Protein AF-A0A0E4HG31-F1 (afdb_monomer)

Secondary structure (DSSP, 8-state):
--S-EE---SS---EE---S-EEB--S-B--EE-B-S--EEE-S-B--B--EEEEEEEEES----B--EEEEEEEEES----B--EEEEEEEEESS---B--EEEEEEEEESS---B--EEEEEEEEESS---B--EEEEEEEEESS---B--EEEEEEEE-SS---B--EEEEEEEE-SS---B--EEEEEEEEESS---B--EEEEEEEEESS---B--EEEEEEEE----

Structure (mmCIF, N/CA/C/O backbone):
data_AF-A0A0E4HG31-F1
#
_entry.id   AF-A0A0E4HG31-F1
#
loop_
_atom_site.group_PDB
_atom_site.id
_atom_site.type_symbol
_atom_site.label_atom_id
_atom_site.label_alt_id
_atom_site.label_comp_id
_atom_site.label_asym_id
_atom_site.label_entity_id
_atom_site.label_seq_id
_atom_site.pdbx_PDB_ins_code
_atom_site.Cartn_x
_atom_site.Cartn_y
_atom_site.Cartn_z
_atom_site.occupancy
_atom_site.B_iso_or_equiv
_atom_site.auth_seq_id
_atom_site.auth_comp_id
_atom_site.auth_asym_id
_atom_site.auth_atom_id
_atom_site.pdbx_PDB_model_num
ATOM 1 N N . MET A 1 1 ? 22.665 8.764 -18.165 1.00 44.75 1 MET A N 1
ATOM 2 C CA . MET A 1 1 ? 22.798 10.252 -18.230 1.00 44.75 1 MET A CA 1
ATOM 3 C C . MET A 1 1 ? 21.498 10.917 -18.706 1.00 44.75 1 MET A C 1
ATOM 5 O O . MET A 1 1 ? 20.519 10.217 -18.929 1.00 44.75 1 MET A O 1
ATOM 9 N N . ARG A 1 2 ? 21.436 12.255 -18.806 1.00 48.41 2 ARG A N 1
ATOM 10 C CA . ARG A 1 2 ? 20.273 12.961 -19.392 1.00 48.41 2 ARG A CA 1
ATOM 11 C C . ARG A 1 2 ? 20.105 12.541 -20.871 1.00 48.41 2 ARG A C 1
ATOM 13 O O . ARG A 1 2 ? 21.116 12.359 -21.532 1.00 48.41 2 ARG A O 1
ATOM 20 N N . GLY A 1 3 ? 18.904 12.411 -21.434 1.00 52.62 3 GLY A N 1
ATOM 21 C CA . GLY A 1 3 ? 17.587 12.527 -20.794 1.00 52.62 3 GLY A CA 1
ATOM 22 C C . GLY A 1 3 ? 16.433 12.617 -21.802 1.00 52.62 3 GLY A C 1
ATOM 23 O O . GLY A 1 3 ? 15.899 13.711 -21.988 1.00 52.62 3 GLY A O 1
ATOM 24 N N . LYS A 1 4 ? 16.112 11.483 -22.449 1.00 50.66 4 LYS A N 1
ATOM 25 C CA . LYS A 1 4 ? 14.902 11.146 -23.238 1.00 50.66 4 LYS A CA 1
ATOM 26 C C . LYS A 1 4 ? 15.174 9.803 -23.958 1.00 50.66 4 LYS A C 1
ATOM 28 O O . LYS A 1 4 ? 15.890 9.850 -24.954 1.00 50.66 4 LYS A O 1
ATOM 33 N N . SER A 1 5 ? 14.670 8.640 -23.522 1.00 50.66 5 SER A N 1
ATOM 34 C CA . SER A 1 5 ? 14.834 7.387 -24.315 1.00 50.66 5 SER A CA 1
ATOM 35 C C . SER A 1 5 ? 13.995 6.172 -23.887 1.00 50.66 5 SER A C 1
ATOM 37 O O . SER A 1 5 ? 13.624 6.035 -22.722 1.00 50.66 5 SER A O 1
ATOM 39 N N . THR A 1 6 ? 13.700 5.307 -24.866 1.00 50.06 6 THR A N 1
ATOM 40 C CA . THR A 1 6 ? 12.511 4.439 -24.953 1.00 50.06 6 THR A CA 1
ATOM 41 C C . THR A 1 6 ? 12.762 3.096 -25.681 1.00 50.06 6 THR A C 1
ATOM 43 O O . THR A 1 6 ? 13.659 3.057 -26.517 1.00 50.06 6 THR A O 1
ATOM 46 N N . SER A 1 7 ? 11.883 2.097 -25.472 1.00 51.16 7 SER A N 1
ATOM 47 C CA . SER A 1 7 ? 11.645 0.852 -26.260 1.00 51.16 7 SER A CA 1
ATOM 48 C C . SER A 1 7 ? 12.750 -0.221 -26.353 1.00 51.16 7 SER A C 1
ATOM 50 O O . SER A 1 7 ? 13.928 0.082 -26.212 1.00 51.16 7 SER A O 1
ATOM 52 N N . ASP A 1 8 ? 12.483 -1.505 -26.628 1.00 50.88 8 ASP A N 1
ATOM 53 C CA . ASP A 1 8 ? 11.299 -2.408 -26.583 1.00 50.88 8 ASP A CA 1
ATOM 54 C C . ASP A 1 8 ? 11.885 -3.847 -26.728 1.00 50.88 8 ASP A C 1
ATOM 56 O O . ASP A 1 8 ? 12.976 -3.993 -27.285 1.00 50.88 8 ASP A O 1
ATOM 60 N N . SER A 1 9 ? 11.324 -4.885 -26.099 1.00 52.69 9 SER A N 1
ATOM 61 C CA . SER A 1 9 ? 12.154 -5.897 -25.409 1.00 52.69 9 SER A CA 1
ATOM 62 C C . SER A 1 9 ? 11.997 -7.370 -25.848 1.00 52.69 9 SER A C 1
ATOM 64 O O . SER A 1 9 ? 10.984 -7.793 -26.381 1.00 52.69 9 SER A O 1
ATOM 66 N N . ALA A 1 10 ? 13.014 -8.200 -25.562 1.00 44.34 10 ALA A N 1
ATOM 67 C CA . ALA A 1 10 ? 12.932 -9.668 -25.653 1.00 44.34 10 ALA A CA 1
ATOM 68 C C . ALA A 1 10 ? 13.776 -10.411 -24.590 1.00 44.34 10 ALA A C 1
ATOM 70 O O . ALA A 1 10 ? 13.364 -11.472 -24.110 1.00 44.34 10 ALA A O 1
ATOM 71 N N . ARG A 1 11 ? 14.933 -9.849 -24.201 1.00 47.56 11 ARG A N 1
ATOM 72 C CA . ARG A 1 11 ? 15.754 -10.128 -22.998 1.00 47.56 11 ARG A CA 1
ATOM 73 C C . ARG A 1 11 ? 16.765 -8.982 -22.819 1.00 47.56 11 ARG A C 1
ATOM 75 O O . ARG A 1 11 ? 17.339 -8.598 -23.825 1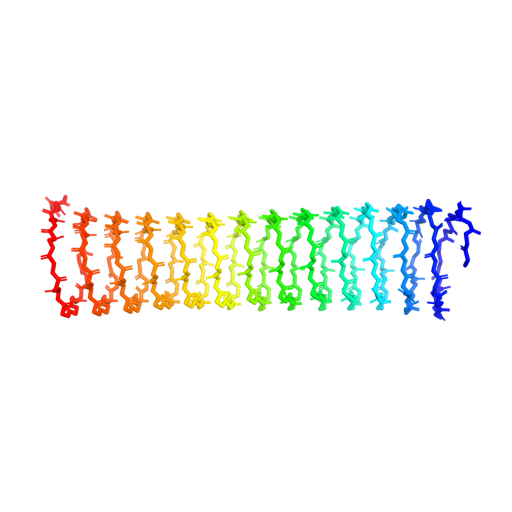.00 47.56 11 ARG A O 1
ATOM 82 N N . ASP A 1 12 ? 16.937 -8.435 -21.601 1.00 49.56 12 ASP A N 1
ATOM 83 C CA . ASP A 1 12 ? 18.254 -8.170 -20.949 1.00 49.56 12 ASP A CA 1
ATOM 84 C C . ASP A 1 12 ? 18.267 -7.218 -19.728 1.00 49.56 12 ASP A C 1
ATOM 86 O O . ASP A 1 12 ? 17.339 -6.455 -19.463 1.00 49.56 12 ASP A O 1
ATOM 90 N N . GLY A 1 13 ? 19.363 -7.288 -18.964 1.00 53.59 13 GLY A N 1
ATOM 91 C CA . GLY A 1 13 ? 19.818 -6.342 -17.932 1.00 53.59 13 GLY A CA 1
ATOM 92 C C . GLY A 1 13 ? 21.354 -6.381 -17.828 1.00 53.59 13 GLY A C 1
ATOM 93 O O . GLY A 1 13 ? 21.916 -7.334 -18.371 1.00 53.59 13 GLY A O 1
ATOM 94 N N . PRO A 1 14 ? 22.066 -5.464 -17.128 1.00 53.75 14 PRO A N 1
ATOM 95 C CA . PRO A 1 14 ? 21.617 -4.386 -16.226 1.00 53.75 14 PRO A CA 1
ATOM 96 C C . PRO A 1 14 ? 21.966 -2.946 -16.708 1.00 53.75 14 PRO A C 1
ATOM 98 O O . PRO A 1 14 ? 22.763 -2.805 -17.627 1.00 53.75 14 PRO A O 1
ATOM 101 N N . LEU A 1 15 ? 21.495 -1.860 -16.055 1.00 53.53 15 LEU A N 1
ATOM 102 C CA . LEU A 1 15 ? 22.055 -0.479 -16.214 1.00 53.53 15 LEU A CA 1
ATOM 103 C C . LEU A 1 15 ? 21.982 0.413 -14.950 1.00 53.53 15 LEU A C 1
ATOM 105 O O . LEU A 1 15 ? 21.098 0.273 -14.100 1.00 53.53 15 LEU A O 1
ATOM 109 N N . GLY A 1 16 ? 22.882 1.407 -14.895 1.00 59.78 16 GLY A N 1
ATOM 110 C CA . GLY A 1 16 ? 22.987 2.440 -13.853 1.00 59.78 16 GLY A CA 1
ATOM 111 C C . GLY A 1 16 ? 22.648 3.883 -14.299 1.00 59.78 16 GLY A C 1
ATOM 112 O O . GLY A 1 16 ? 22.735 4.203 -15.479 1.00 59.78 16 GLY A O 1
ATOM 113 N N . GLU A 1 17 ? 22.290 4.743 -13.331 1.00 55.34 17 GLU A N 1
ATOM 114 C CA . GLU A 1 17 ? 22.061 6.218 -13.378 1.00 55.34 17 GLU A CA 1
ATOM 115 C C . GLU A 1 17 ? 21.393 6.892 -14.616 1.00 55.34 17 GLU A C 1
ATOM 117 O O . GLU A 1 17 ? 21.961 7.071 -15.705 1.00 55.34 17 GLU A O 1
ATOM 122 N N . MET A 1 18 ? 20.213 7.491 -14.391 1.00 55.69 18 MET A N 1
ATOM 123 C CA . MET A 1 18 ? 19.377 8.110 -15.432 1.00 55.69 18 MET A CA 1
ATOM 124 C C . MET A 1 18 ? 18.757 9.451 -14.996 1.00 55.69 18 MET A C 1
ATOM 126 O O . MET A 1 18 ? 18.530 9.693 -13.812 1.00 55.69 18 MET A O 1
ATOM 130 N N . ARG A 1 19 ? 18.439 10.340 -15.958 1.00 54.31 19 ARG A N 1
ATOM 131 C CA . ARG A 1 19 ? 17.728 11.617 -15.704 1.00 54.31 19 ARG A CA 1
ATOM 132 C C . ARG A 1 19 ? 16.870 12.138 -16.884 1.00 54.31 19 ARG A C 1
ATOM 134 O O . ARG A 1 19 ? 17.183 13.189 -17.440 1.00 54.31 19 ARG A O 1
ATOM 141 N N . GLY A 1 20 ? 15.748 11.487 -17.182 1.00 58.06 20 GLY A N 1
ATOM 142 C CA . GLY A 1 20 ? 14.505 12.186 -17.552 1.00 58.06 20 GLY A CA 1
ATOM 143 C C . GLY A 1 20 ? 13.871 11.768 -18.876 1.00 58.06 20 GLY A C 1
ATOM 144 O O . GLY A 1 20 ? 14.543 11.814 -19.892 1.00 58.06 20 GLY A O 1
ATOM 145 N N . LYS A 1 21 ? 12.566 11.471 -18.856 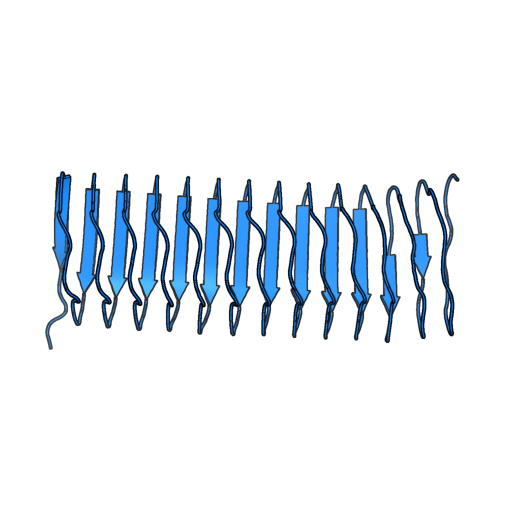1.00 60.00 21 LYS A N 1
ATOM 146 C CA . LYS A 1 21 ? 11.726 10.925 -19.947 1.00 60.00 21 LYS A CA 1
ATOM 147 C C . LYS A 1 21 ? 12.174 9.554 -20.489 1.00 60.00 21 LYS A C 1
ATOM 149 O O . LYS A 1 21 ? 13.160 9.462 -21.207 1.00 60.00 21 LYS A O 1
ATOM 154 N N . SER A 1 22 ? 11.385 8.507 -20.227 1.00 61.31 22 SER A N 1
ATOM 155 C CA . SER A 1 22 ? 11.601 7.137 -20.720 1.00 61.31 22 SER A CA 1
ATOM 156 C C . SER A 1 22 ? 10.301 6.326 -20.814 1.00 61.31 22 SER A C 1
ATOM 158 O O . SER A 1 22 ? 9.415 6.551 -19.995 1.00 61.31 22 SER A O 1
ATOM 160 N N . THR A 1 23 ? 10.202 5.400 -21.782 1.00 55.41 23 THR A N 1
ATOM 161 C CA . THR A 1 23 ? 8.999 4.602 -22.148 1.00 55.41 23 THR A CA 1
ATOM 162 C C . THR A 1 23 ? 9.411 3.306 -22.864 1.00 55.41 23 THR A C 1
ATOM 164 O O . THR A 1 23 ? 9.963 3.436 -23.942 1.00 55.41 23 THR A O 1
ATOM 167 N N . PHE A 1 24 ? 9.203 2.085 -22.357 1.00 63.47 24 PHE A N 1
ATOM 168 C CA . PHE A 1 24 ? 9.570 0.846 -23.094 1.00 63.47 24 PHE A CA 1
ATOM 169 C C . PHE A 1 24 ? 8.504 -0.254 -22.963 1.00 63.47 24 PHE A C 1
ATOM 171 O O . PHE A 1 24 ? 7.784 -0.260 -21.974 1.00 63.47 24 PHE A O 1
ATOM 178 N N . ASP A 1 25 ? 8.468 -1.198 -23.905 1.00 54.75 25 ASP A N 1
ATOM 179 C CA . ASP A 1 25 ? 7.584 -2.380 -23.925 1.00 54.75 25 ASP A CA 1
ATOM 180 C C . ASP A 1 25 ? 8.427 -3.705 -23.923 1.00 54.75 25 ASP A C 1
ATOM 182 O O . ASP A 1 25 ? 9.606 -3.664 -23.534 1.00 54.75 25 ASP A O 1
ATOM 186 N N . SER A 1 26 ? 7.867 -4.889 -24.224 1.00 49.81 26 SER A N 1
ATOM 187 C CA . SER A 1 26 ? 8.219 -6.164 -23.560 1.00 49.81 26 SER A CA 1
ATOM 188 C C . SER A 1 26 ? 8.759 -7.372 -24.343 1.00 49.81 26 SER A C 1
ATOM 190 O O . SER A 1 26 ? 8.203 -7.766 -25.358 1.00 49.81 26 SER A O 1
ATOM 192 N N . ALA A 1 27 ? 9.618 -8.154 -23.652 1.00 48.47 27 ALA A N 1
ATOM 193 C CA . ALA A 1 27 ? 9.295 -9.564 -23.321 1.00 48.47 27 ALA A CA 1
ATOM 194 C C . ALA A 1 27 ? 10.137 -10.137 -22.149 1.00 48.47 27 ALA A C 1
ATOM 196 O O . ALA A 1 27 ? 9.743 -11.115 -21.501 1.00 48.47 27 ALA A O 1
ATOM 197 N N . ARG A 1 28 ? 11.307 -9.543 -21.852 1.00 49.25 28 ARG A N 1
ATOM 198 C CA . ARG A 1 28 ? 12.096 -9.770 -20.621 1.00 49.25 28 ARG A CA 1
ATOM 199 C C . ARG A 1 28 ? 13.141 -8.663 -20.442 1.00 49.25 28 ARG A C 1
ATOM 201 O O . ARG A 1 28 ? 13.923 -8.415 -21.346 1.00 49.25 28 ARG A O 1
ATOM 208 N N . SER A 1 29 ? 13.305 -8.123 -19.240 1.00 50.84 29 SER A N 1
ATOM 209 C CA . SER A 1 29 ? 14.472 -7.282 -18.895 1.00 50.84 29 SER A CA 1
ATOM 210 C C . SER A 1 29 ? 14.945 -7.495 -17.448 1.00 50.84 29 SER A C 1
ATOM 212 O O . SER A 1 29 ? 14.330 -8.287 -16.734 1.00 50.84 29 SER A O 1
ATOM 214 N N . GLY A 1 30 ? 16.035 -6.863 -16.988 1.00 53.16 30 GLY A N 1
ATOM 215 C CA . GLY A 1 30 ? 16.546 -6.998 -15.611 1.00 53.16 30 GLY A CA 1
ATOM 216 C C . GLY A 1 30 ? 17.497 -5.886 -15.121 1.00 53.16 30 GLY A C 1
ATOM 217 O O . GLY A 1 30 ? 18.009 -5.104 -15.904 1.00 53.16 30 GLY A O 1
ATOM 218 N N . LEU A 1 31 ? 17.706 -5.837 -13.798 1.00 51.78 31 LEU A N 1
ATOM 219 C CA . LEU A 1 31 ? 18.599 -4.980 -12.977 1.00 51.78 31 LEU A CA 1
ATOM 220 C C . LEU A 1 31 ? 18.866 -3.516 -13.444 1.00 51.78 31 LEU A C 1
ATOM 222 O O . LEU A 1 31 ? 19.892 -3.249 -14.057 1.00 51.78 31 LEU A O 1
ATOM 226 N N . LEU A 1 32 ? 18.021 -2.530 -13.075 1.00 54.69 32 LEU A N 1
ATOM 227 C CA . LEU A 1 32 ? 18.134 -1.113 -13.541 1.00 54.69 32 LEU A CA 1
ATOM 228 C C . LEU A 1 32 ? 17.897 0.026 -12.492 1.00 54.69 32 LEU A C 1
ATOM 230 O O . LEU A 1 32 ? 16.765 0.150 -12.037 1.00 54.69 32 LEU A O 1
ATOM 234 N N . GLY A 1 33 ? 18.845 0.947 -12.186 1.00 56.19 33 GLY A N 1
ATOM 235 C CA . GLY A 1 33 ? 18.628 2.180 -11.342 1.00 56.19 33 GLY A CA 1
ATOM 236 C C . GLY A 1 33 ? 19.891 3.053 -11.063 1.00 56.19 33 GLY A C 1
ATOM 237 O O . GLY A 1 33 ? 20.993 2.563 -11.238 1.00 56.19 33 GLY A O 1
ATOM 238 N N . GLU A 1 34 ? 19.895 4.325 -10.609 1.00 55.41 34 GLU A N 1
ATOM 239 C CA . GLU A 1 34 ? 18.837 5.246 -10.133 1.00 55.41 34 GLU A CA 1
ATOM 240 C C . GLU A 1 34 ? 18.221 6.104 -11.260 1.00 55.41 34 GLU A C 1
ATOM 242 O O . GLU A 1 34 ? 18.919 6.934 -11.848 1.00 55.41 34 GLU A O 1
ATOM 247 N N . MET A 1 35 ? 16.918 5.964 -11.548 1.00 66.06 35 MET A N 1
ATOM 248 C CA . MET A 1 35 ? 16.239 6.830 -12.532 1.00 66.06 35 MET A CA 1
ATOM 249 C C . MET A 1 35 ? 15.770 8.159 -11.937 1.00 66.06 35 MET A C 1
ATOM 251 O O . MET A 1 35 ? 15.301 8.212 -10.807 1.00 66.06 35 MET A O 1
ATOM 255 N N . ARG A 1 36 ? 15.716 9.215 -12.754 1.00 57.06 36 ARG A N 1
ATOM 256 C CA . ARG A 1 36 ? 14.891 10.425 -12.539 1.00 57.06 36 ARG A CA 1
ATOM 257 C C . ARG A 1 36 ? 14.258 10.823 -13.873 1.00 57.06 36 ARG A C 1
ATOM 259 O O . ARG A 1 36 ? 14.815 10.482 -14.899 1.00 57.06 36 ARG A O 1
ATOM 266 N N . GLY A 1 37 ? 13.208 11.634 -13.938 1.00 61.50 37 GLY A N 1
ATOM 267 C CA . GLY A 1 37 ? 11.865 11.077 -13.788 1.00 61.50 37 GLY A CA 1
ATOM 268 C C . GLY A 1 37 ? 11.073 11.146 -15.095 1.00 61.50 37 GLY A C 1
ATOM 269 O O . GLY A 1 37 ? 11.437 11.941 -15.964 1.00 61.50 37 GLY A O 1
ATOM 270 N N . GLU A 1 38 ? 9.997 10.347 -15.166 1.00 60.28 38 GLU A N 1
ATOM 271 C CA . GLU A 1 38 ? 9.366 9.800 -16.388 1.00 60.28 38 GLU A CA 1
ATOM 272 C C . GLU A 1 38 ? 10.398 8.895 -17.090 1.00 60.28 38 GLU A C 1
ATOM 274 O O . GLU A 1 38 ? 11.413 9.414 -17.511 1.00 60.28 38 GLU A O 1
ATOM 279 N N . ASN A 1 39 ? 10.370 7.563 -17.192 1.00 54.56 39 ASN A N 1
ATOM 280 C CA . ASN A 1 39 ? 9.631 6.470 -16.543 1.00 54.56 39 ASN A CA 1
ATOM 281 C C . ASN A 1 39 ? 8.176 6.159 -17.015 1.00 54.56 39 ASN A C 1
ATOM 283 O O . ASN A 1 39 ? 7.215 6.646 -16.418 1.00 54.56 39 ASN A O 1
ATOM 287 N N . THR A 1 40 ? 8.042 5.240 -17.981 1.00 58.56 40 THR A N 1
ATOM 288 C CA . THR A 1 40 ? 6.844 4.478 -18.414 1.00 58.56 40 THR A CA 1
ATOM 289 C C . THR A 1 40 ? 7.337 3.084 -18.830 1.00 58.56 40 THR A C 1
ATOM 291 O O . THR A 1 40 ? 8.354 3.029 -19.518 1.00 58.56 40 THR A O 1
ATOM 294 N N . PHE A 1 41 ? 6.695 1.976 -18.463 1.00 60.31 41 PHE A N 1
ATOM 295 C CA . PHE A 1 41 ? 7.066 0.650 -18.986 1.00 60.31 41 PHE A CA 1
ATOM 296 C C . PHE A 1 41 ? 5.849 -0.276 -19.086 1.00 60.31 41 PHE A C 1
ATOM 298 O O . PHE A 1 41 ? 5.089 -0.331 -18.124 1.00 60.31 41 PHE A O 1
ATOM 305 N N . ASP A 1 42 ? 5.725 -1.010 -20.189 1.00 58.38 42 ASP A N 1
ATOM 306 C CA . ASP A 1 42 ? 4.759 -2.095 -20.405 1.00 58.38 42 ASP A CA 1
ATOM 307 C C . ASP A 1 42 ? 5.518 -3.441 -20.440 1.00 58.38 42 ASP A C 1
ATOM 309 O O . ASP A 1 42 ? 6.642 -3.499 -20.963 1.00 58.38 42 ASP A O 1
ATOM 313 N N . SER A 1 43 ? 5.038 -4.503 -19.769 1.00 59.78 43 SER A N 1
ATOM 314 C CA . SER A 1 43 ? 5.722 -5.803 -19.814 1.00 59.78 43 SER A CA 1
ATOM 315 C C . SER A 1 43 ? 5.037 -7.093 -19.346 1.00 59.78 43 SER A C 1
ATOM 317 O O . SER A 1 43 ? 4.780 -7.312 -18.162 1.00 59.78 43 SER A O 1
ATOM 319 N N . ALA A 1 44 ? 5.049 -8.105 -20.222 1.00 60.97 44 ALA A N 1
ATOM 320 C CA . ALA A 1 44 ? 4.816 -9.510 -19.877 1.00 60.97 44 ALA A CA 1
ATOM 321 C C . ALA A 1 44 ? 5.765 -10.041 -18.774 1.00 60.97 44 ALA A C 1
ATOM 323 O O . ALA A 1 44 ? 5.362 -10.855 -17.933 1.00 60.97 44 ALA A O 1
ATOM 324 N N . ARG A 1 45 ? 7.036 -9.599 -18.750 1.00 63.28 45 ARG A N 1
ATOM 325 C CA . ARG A 1 45 ? 7.980 -9.900 -17.656 1.00 63.28 45 ARG A CA 1
ATOM 326 C C . ARG A 1 45 ? 9.101 -8.870 -17.493 1.00 63.28 45 ARG A C 1
ATOM 328 O O . ARG A 1 45 ? 9.883 -8.666 -18.413 1.00 63.28 45 ARG A O 1
ATOM 335 N N . SER A 1 46 ? 9.331 -8.409 -16.265 1.00 68.12 46 SER A N 1
ATOM 336 C CA . SER A 1 46 ? 10.598 -7.780 -15.855 1.00 68.12 46 SER A CA 1
ATOM 337 C C . SER A 1 46 ? 11.324 -8.554 -14.749 1.00 68.12 46 SER A C 1
ATOM 339 O O . SER A 1 46 ? 10.756 -9.392 -14.041 1.00 68.12 46 SER A O 1
ATOM 341 N N . GLY A 1 47 ? 12.625 -8.304 -14.645 1.00 70.38 47 GLY A N 1
ATOM 342 C CA . GLY A 1 47 ? 13.520 -8.711 -13.569 1.00 70.38 47 GLY A CA 1
ATOM 343 C C . GLY A 1 47 ? 13.629 -7.613 -12.506 1.00 70.38 47 GLY A C 1
ATOM 344 O O . GLY A 1 47 ? 12.680 -6.851 -12.325 1.00 70.38 47 GLY A O 1
ATOM 345 N N . PRO A 1 48 ? 14.744 -7.534 -11.759 1.00 71.50 48 PRO A N 1
ATOM 346 C CA . PRO A 1 48 ? 14.862 -6.531 -10.709 1.00 71.50 48 PRO A CA 1
ATOM 347 C C . PRO A 1 48 ? 14.986 -5.100 -11.265 1.00 71.50 48 PRO A C 1
ATOM 349 O O . PRO A 1 48 ? 15.634 -4.909 -12.285 1.00 71.50 48 PRO A O 1
ATOM 352 N N . LEU A 1 49 ? 14.457 -4.083 -10.585 1.00 74.94 49 LEU A N 1
ATOM 353 C CA . LEU A 1 49 ? 14.762 -2.663 -10.824 1.00 74.94 49 LEU A CA 1
ATOM 354 C C . LEU A 1 49 ? 15.334 -2.047 -9.534 1.00 74.94 49 LEU A C 1
ATOM 356 O O . LEU A 1 49 ? 15.034 -2.503 -8.435 1.00 74.94 49 LEU A O 1
ATOM 360 N N . GLY A 1 50 ? 16.170 -1.023 -9.666 1.00 75.25 50 GLY A N 1
ATOM 361 C CA . GLY A 1 50 ? 16.816 -0.268 -8.590 1.00 75.25 50 GLY A CA 1
ATOM 362 C C . GLY A 1 50 ? 16.050 1.003 -8.210 1.00 75.25 50 GLY A C 1
ATOM 363 O O . GLY A 1 50 ? 14.823 1.048 -8.301 1.00 75.25 50 GLY A O 1
ATOM 364 N N . GLU A 1 51 ? 16.765 2.034 -7.742 1.00 78.69 51 GLU A N 1
ATOM 365 C CA . GLU A 1 51 ? 16.125 3.289 -7.323 1.00 78.69 51 GLU A CA 1
ATOM 366 C C . GLU A 1 51 ? 15.465 4.053 -8.490 1.00 78.69 51 GLU A C 1
ATOM 368 O O . GLU A 1 51 ? 15.940 4.030 -9.625 1.00 78.69 51 GLU A O 1
ATOM 373 N N . MET A 1 52 ? 14.394 4.801 -8.214 1.00 79.62 52 MET A N 1
ATOM 374 C CA . MET A 1 52 ? 13.734 5.675 -9.194 1.00 79.62 52 MET A CA 1
ATOM 375 C C . MET A 1 52 ? 13.158 6.937 -8.547 1.00 79.62 52 MET A C 1
ATOM 377 O O . MET A 1 52 ? 12.692 6.915 -7.411 1.00 79.62 52 MET A O 1
ATOM 381 N N . ARG A 1 53 ? 13.118 8.059 -9.269 1.00 79.56 53 ARG A N 1
ATOM 382 C CA . ARG A 1 53 ? 12.574 9.345 -8.806 1.00 79.56 53 ARG A CA 1
ATOM 383 C C . ARG A 1 53 ? 11.751 10.051 -9.882 1.00 79.56 53 ARG A C 1
ATOM 385 O O . ARG A 1 53 ? 11.888 9.780 -11.068 1.00 79.56 53 ARG A O 1
ATOM 392 N N . GLY A 1 54 ? 10.919 11.006 -9.466 1.00 84.31 54 GLY A N 1
ATOM 393 C CA . GLY A 1 54 ? 10.022 11.765 -10.354 1.00 84.31 54 GLY A CA 1
ATOM 394 C C . GLY A 1 54 ? 8.720 11.021 -10.669 1.00 84.31 54 GLY A C 1
ATOM 395 O O . GLY A 1 54 ? 8.225 10.327 -9.789 1.00 84.31 54 GLY A O 1
ATOM 396 N N . LYS A 1 55 ? 8.098 11.223 -11.840 1.00 82.62 55 LYS A N 1
ATOM 397 C CA . LYS A 1 55 ? 6.851 10.512 -12.203 1.00 82.62 55 LYS A CA 1
ATOM 398 C C . LYS A 1 55 ? 7.181 9.139 -12.799 1.00 82.62 55 LYS A C 1
ATOM 400 O O . LYS A 1 55 ? 8.108 9.093 -13.591 1.00 82.62 55 LYS A O 1
ATOM 405 N N . SER A 1 56 ? 6.437 8.084 -12.483 1.00 82.00 56 SER A N 1
ATOM 406 C CA . SER A 1 56 ? 6.577 6.759 -13.103 1.00 82.00 56 SER A CA 1
ATOM 407 C C . SER A 1 56 ? 5.231 6.103 -13.376 1.00 82.00 56 SER A C 1
ATOM 409 O O . SER A 1 56 ? 4.322 6.257 -12.564 1.00 82.00 56 SER A O 1
ATOM 411 N N . THR A 1 57 ? 5.147 5.325 -14.450 1.00 82.75 57 THR A N 1
ATOM 412 C CA . THR A 1 57 ? 4.024 4.424 -14.744 1.00 82.75 57 THR A CA 1
ATOM 413 C C . THR A 1 57 ? 4.572 3.061 -15.157 1.00 82.75 57 THR A C 1
ATOM 415 O O . THR A 1 57 ? 5.611 2.992 -15.813 1.00 82.75 57 THR A O 1
ATOM 418 N N . PHE A 1 58 ? 3.888 1.998 -14.756 1.00 80.19 58 PHE A N 1
ATOM 419 C CA . PHE A 1 58 ? 4.236 0.612 -15.035 1.00 80.19 58 PHE A CA 1
ATOM 420 C C . PHE A 1 58 ? 2.952 -0.170 -15.287 1.00 80.19 58 PHE A C 1
ATOM 422 O O . PHE A 1 58 ? 2.067 -0.104 -14.439 1.00 80.19 58 PHE A O 1
ATOM 429 N N . ASP A 1 59 ? 2.894 -0.905 -16.387 1.00 82.62 59 ASP A N 1
ATOM 430 C CA . ASP A 1 59 ? 1.904 -1.944 -16.670 1.00 82.62 59 ASP A CA 1
ATOM 431 C C . ASP A 1 59 ? 2.679 -3.252 -16.875 1.00 82.62 59 ASP A C 1
ATOM 433 O O . ASP A 1 59 ? 3.596 -3.291 -17.690 1.00 82.62 59 ASP A O 1
ATOM 437 N N . LEU A 1 60 ? 2.485 -4.279 -16.041 1.00 73.94 60 LEU A N 1
ATOM 438 C CA . LEU A 1 60 ? 3.230 -5.534 -16.190 1.00 73.94 60 LEU A CA 1
ATOM 439 C C . LEU A 1 60 ? 2.463 -6.774 -15.731 1.00 73.94 60 LEU A C 1
ATOM 441 O O . LEU A 1 60 ? 2.237 -6.976 -14.536 1.00 73.94 60 LEU A O 1
ATOM 445 N N . ALA A 1 61 ? 2.298 -7.759 -16.617 1.00 79.56 61 ALA A N 1
ATOM 446 C CA . ALA A 1 61 ? 1.812 -9.083 -16.220 1.00 79.56 61 ALA A CA 1
ATOM 447 C C . ALA A 1 61 ? 2.686 -9.731 -15.122 1.00 79.56 61 ALA A C 1
ATOM 449 O O . ALA A 1 61 ? 2.186 -10.473 -14.266 1.00 79.56 61 ALA A O 1
ATOM 450 N N . ARG A 1 62 ? 4.002 -9.447 -15.101 1.00 78.00 62 ARG A N 1
ATOM 451 C CA . ARG A 1 62 ? 4.887 -9.873 -14.004 1.00 78.00 62 ARG A CA 1
ATOM 452 C C . ARG A 1 62 ? 6.144 -9.016 -13.821 1.00 78.00 62 ARG A C 1
ATOM 454 O O . ARG A 1 62 ? 6.927 -8.883 -14.754 1.00 78.00 62 ARG A O 1
ATOM 461 N N . SER A 1 63 ? 6.456 -8.609 -12.588 1.00 78.62 63 SER A N 1
ATOM 462 C CA . SER A 1 63 ? 7.754 -7.996 -12.244 1.00 78.62 63 SER A CA 1
ATOM 463 C C . SER A 1 63 ? 8.647 -8.833 -11.324 1.00 78.62 63 SER A C 1
ATOM 465 O O . SER A 1 63 ? 8.200 -9.749 -10.621 1.00 78.62 63 SER A O 1
ATOM 467 N N . GLY A 1 64 ? 9.942 -8.510 -11.340 1.00 80.19 64 GLY A N 1
ATOM 468 C CA . GLY A 1 64 ? 10.909 -8.901 -10.319 1.00 80.19 64 GLY A CA 1
ATOM 469 C C . GLY A 1 64 ? 10.929 -7.919 -9.136 1.00 80.19 64 GLY A C 1
ATOM 470 O O . GLY A 1 64 ? 9.985 -7.151 -8.948 1.00 80.19 64 GLY A O 1
ATOM 471 N N . PRO A 1 65 ? 11.980 -7.953 -8.299 1.00 81.81 65 PRO A N 1
ATOM 472 C CA . PRO A 1 65 ? 12.133 -7.022 -7.184 1.00 81.81 65 PRO A CA 1
ATOM 473 C C . PRO A 1 65 ? 12.332 -5.566 -7.640 1.00 81.81 65 PRO A C 1
ATOM 475 O O . PRO A 1 65 ? 13.253 -5.311 -8.402 1.00 81.81 65 PRO A O 1
ATOM 478 N N . LEU A 1 66 ? 11.543 -4.602 -7.167 1.00 81.75 66 LEU A N 1
ATOM 479 C CA . LEU A 1 66 ? 11.745 -3.171 -7.447 1.00 81.75 66 LEU A CA 1
ATOM 480 C C . LEU A 1 66 ? 12.427 -2.469 -6.259 1.00 81.75 66 LEU A C 1
ATOM 482 O O . LEU A 1 66 ? 12.166 -2.817 -5.109 1.00 81.75 66 LEU A O 1
ATOM 486 N N . GLY A 1 67 ? 13.282 -1.478 -6.524 1.00 83.88 67 GLY A N 1
ATOM 487 C CA . GLY A 1 67 ? 14.060 -0.740 -5.523 1.00 83.88 67 GLY A CA 1
ATOM 488 C C . GLY A 1 67 ? 13.318 0.437 -4.877 1.00 83.88 67 GLY A C 1
ATOM 489 O O . GLY A 1 67 ? 12.089 0.499 -4.876 1.00 83.88 67 GLY A O 1
ATOM 490 N N . GLU A 1 68 ? 14.065 1.376 -4.281 1.00 86.38 68 GLU A N 1
ATOM 491 C CA . GLU A 1 68 ? 13.471 2.567 -3.656 1.00 86.38 68 GLU A CA 1
ATOM 492 C C . GLU A 1 68 ? 12.866 3.539 -4.683 1.00 86.38 68 GLU A C 1
ATOM 494 O O . GLU A 1 68 ? 13.429 3.785 -5.744 1.00 86.38 68 GLU A O 1
ATOM 499 N N . MET A 1 69 ? 11.742 4.176 -4.354 1.00 86.38 69 MET A N 1
ATOM 500 C CA . MET A 1 69 ? 11.038 5.057 -5.293 1.00 86.38 69 MET A CA 1
ATOM 501 C C . MET A 1 69 ? 10.651 6.399 -4.689 1.00 86.38 69 MET A C 1
ATOM 503 O O . MET A 1 69 ? 10.039 6.447 -3.625 1.00 86.38 69 MET A O 1
ATOM 507 N N . ARG A 1 70 ? 10.951 7.518 -5.362 1.00 88.50 70 ARG A N 1
ATOM 508 C CA . ARG A 1 70 ? 10.750 8.871 -4.815 1.00 88.50 70 ARG A CA 1
ATOM 509 C C . ARG A 1 70 ? 10.115 9.860 -5.803 1.00 88.50 70 ARG A C 1
ATOM 511 O O . ARG A 1 70 ? 10.815 10.598 -6.497 1.00 88.50 70 ARG A O 1
ATOM 518 N N . GLY A 1 71 ? 8.785 9.954 -5.827 1.00 89.88 71 GLY A N 1
ATOM 519 C CA . GLY A 1 71 ? 8.091 10.970 -6.631 1.00 89.88 71 GLY A CA 1
ATOM 520 C C . GLY A 1 71 ? 6.586 10.753 -6.791 1.00 89.88 71 GLY A C 1
ATOM 521 O O . GLY A 1 71 ? 5.866 10.785 -5.800 1.00 89.88 71 GLY A O 1
ATOM 522 N N . LYS A 1 72 ? 6.088 10.616 -8.021 1.00 91.06 72 LYS A N 1
ATOM 523 C CA . LYS A 1 72 ? 4.733 10.127 -8.324 1.00 91.06 72 LYS A CA 1
ATOM 524 C C . LYS A 1 72 ? 4.878 8.770 -9.007 1.00 91.06 72 LYS A C 1
ATOM 526 O O . LYS A 1 72 ? 5.745 8.652 -9.862 1.00 91.06 72 LYS A O 1
ATOM 531 N N . SER A 1 73 ? 4.074 7.769 -8.689 1.00 88.12 73 SER A N 1
ATOM 532 C CA . SER A 1 73 ? 4.206 6.455 -9.325 1.00 88.12 73 SER A CA 1
ATOM 533 C C . SER A 1 73 ? 2.858 5.767 -9.465 1.00 88.12 73 SER A C 1
ATOM 535 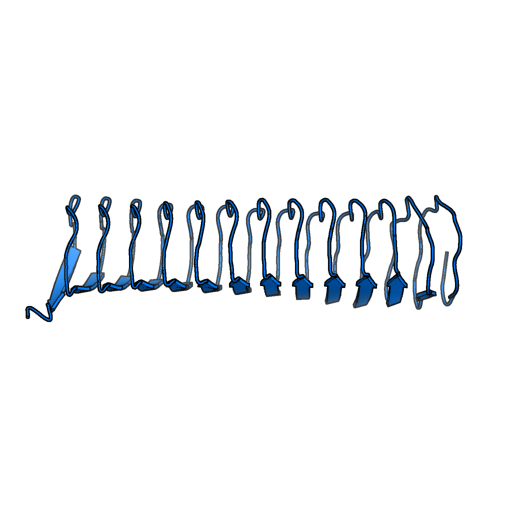O O . SER A 1 73 ? 2.077 5.800 -8.521 1.00 88.12 73 SER A O 1
ATOM 537 N N . THR A 1 74 ? 2.613 5.150 -10.611 1.00 90.56 74 THR A N 1
ATOM 538 C CA . THR A 1 74 ? 1.452 4.303 -10.885 1.00 90.56 74 THR A CA 1
ATOM 539 C C . THR A 1 74 ? 1.948 2.930 -11.316 1.00 90.56 74 THR A C 1
ATOM 541 O O . THR A 1 74 ? 2.973 2.828 -11.992 1.00 90.56 74 THR A O 1
ATOM 544 N N . PHE A 1 75 ? 1.235 1.899 -10.892 1.00 86.75 75 PHE A N 1
ATOM 545 C CA . PHE A 1 75 ? 1.539 0.501 -11.134 1.00 86.75 75 PHE A CA 1
ATOM 546 C C . PHE A 1 75 ? 0.245 -0.244 -11.412 1.00 86.75 75 PHE A C 1
ATOM 548 O O . PHE A 1 75 ? -0.640 -0.188 -10.566 1.00 86.75 75 PHE A O 1
ATOM 555 N N . ASP A 1 76 ? 0.193 -0.957 -12.525 1.00 89.25 76 ASP A N 1
ATOM 556 C CA . ASP A 1 76 ? -0.747 -2.034 -12.807 1.00 89.25 76 ASP A CA 1
ATOM 557 C C . ASP A 1 76 ? 0.086 -3.317 -12.963 1.00 89.25 76 ASP A C 1
ATOM 559 O O . ASP A 1 76 ? 1.036 -3.331 -13.750 1.00 89.25 76 ASP A O 1
ATOM 563 N N . LEU A 1 77 ? -0.139 -4.352 -12.140 1.00 82.94 77 LEU A N 1
ATOM 564 C CA . LEU A 1 77 ? 0.507 -5.654 -12.352 1.00 82.94 77 LEU A CA 1
ATOM 565 C C . LEU A 1 77 ? -0.339 -6.862 -11.954 1.00 82.94 77 LEU A C 1
ATOM 567 O O . LEU A 1 77 ? -0.684 -7.056 -10.784 1.00 82.94 77 LEU A O 1
ATOM 571 N N . SER A 1 78 ? -0.422 -7.854 -12.843 1.00 85.38 78 SER A N 1
ATOM 572 C CA . SER A 1 78 ? -0.981 -9.162 -12.471 1.00 85.38 78 SER A CA 1
ATOM 573 C C . SER A 1 78 ? -0.137 -9.889 -11.403 1.00 85.38 78 SER A C 1
ATOM 575 O O . SER A 1 78 ? -0.670 -10.675 -10.609 1.00 85.38 78 SER A O 1
ATOM 577 N N . ARG A 1 79 ? 1.188 -9.656 -11.345 1.00 84.19 79 ARG A N 1
ATOM 578 C CA . ARG A 1 79 ? 2.044 -10.157 -10.251 1.00 84.19 79 ARG A CA 1
ATOM 579 C C . ARG A 1 79 ? 3.332 -9.357 -10.034 1.00 84.19 79 ARG A C 1
ATOM 581 O O . ARG A 1 79 ? 4.210 -9.380 -10.890 1.00 84.19 79 ARG A O 1
ATOM 588 N N . SER A 1 80 ? 3.554 -8.818 -8.834 1.00 83.19 80 SER A N 1
ATOM 589 C CA . SER A 1 80 ? 4.862 -8.248 -8.465 1.00 83.19 80 SER A CA 1
ATOM 590 C C . SER A 1 80 ? 5.762 -9.183 -7.651 1.00 83.19 80 SER A C 1
ATOM 592 O O . SER A 1 80 ? 5.306 -10.125 -6.992 1.00 83.19 80 SER A O 1
ATOM 594 N N . GLY A 1 81 ? 7.069 -8.910 -7.713 1.00 84.88 81 GLY A N 1
ATOM 595 C CA . GLY A 1 81 ? 8.066 -9.419 -6.774 1.00 84.88 81 GLY A CA 1
ATOM 596 C C . GLY A 1 81 ? 8.064 -8.642 -5.450 1.00 84.88 81 GLY A C 1
ATOM 597 O O . GLY A 1 81 ? 7.030 -8.161 -4.991 1.00 84.88 81 GLY A O 1
ATOM 598 N N . LEU A 1 82 ? 9.236 -8.518 -4.824 1.00 87.00 82 LEU A N 1
ATOM 599 C CA . LEU A 1 82 ? 9.422 -7.592 -3.703 1.00 87.00 82 LEU A CA 1
ATOM 600 C C . LEU A 1 82 ? 9.380 -6.147 -4.220 1.00 87.00 82 LEU A C 1
ATOM 602 O O . LEU A 1 82 ? 10.009 -5.841 -5.221 1.00 87.00 82 LEU A O 1
ATOM 606 N N . LEU A 1 83 ? 8.678 -5.243 -3.553 1.00 86.50 83 LEU A N 1
ATOM 607 C CA . LEU A 1 83 ? 8.657 -3.820 -3.888 1.00 86.50 83 LEU A CA 1
ATOM 608 C C . LEU A 1 83 ? 9.391 -3.045 -2.794 1.00 86.50 83 LEU A C 1
ATOM 610 O O . LEU A 1 83 ? 9.140 -3.266 -1.614 1.00 86.50 83 LEU A O 1
ATOM 614 N N . GLY A 1 84 ? 10.318 -2.169 -3.167 1.00 86.50 84 GLY A N 1
ATOM 615 C CA . GLY A 1 84 ? 11.170 -1.431 -2.240 1.00 86.50 84 GLY A CA 1
ATOM 616 C C . GLY A 1 84 ? 10.457 -0.301 -1.495 1.00 86.50 84 GLY A C 1
ATOM 617 O O . GLY A 1 84 ? 9.238 -0.128 -1.553 1.00 86.50 84 GLY A O 1
ATOM 618 N N . GLY A 1 85 ? 11.235 0.480 -0.743 1.00 88.38 85 GLY A N 1
ATOM 619 C CA . GLY A 1 85 ? 10.706 1.607 0.024 1.00 88.38 85 GLY A CA 1
ATOM 620 C C . GLY A 1 85 ? 10.236 2.755 -0.875 1.00 88.38 85 GLY A C 1
ATOM 621 O O . GLY A 1 85 ? 10.904 3.116 -1.837 1.00 88.38 85 GLY A O 1
ATOM 622 N N . MET A 1 86 ? 9.104 3.385 -0.560 1.00 90.31 86 MET A N 1
ATOM 623 C CA . MET A 1 86 ? 8.563 4.480 -1.377 1.00 90.31 86 MET A CA 1
ATOM 624 C C . MET A 1 86 ? 8.447 5.798 -0.625 1.00 90.31 86 MET A C 1
ATOM 626 O O . MET A 1 86 ? 8.067 5.839 0.543 1.00 90.31 86 MET A O 1
ATOM 630 N N . ARG A 1 87 ? 8.660 6.917 -1.320 1.00 92.94 87 ARG A N 1
ATOM 631 C CA . ARG A 1 87 ? 8.504 8.270 -0.785 1.00 92.94 87 ARG A CA 1
ATOM 632 C C . ARG A 1 87 ? 7.880 9.231 -1.798 1.00 92.94 87 ARG A C 1
ATOM 634 O O . ARG A 1 87 ? 8.588 9.836 -2.599 1.00 92.94 87 ARG A O 1
ATOM 641 N N . GLY A 1 88 ? 6.571 9.462 -1.726 1.00 93.94 88 GLY A N 1
ATOM 642 C CA . GLY A 1 88 ? 5.919 10.373 -2.667 1.00 93.94 88 GLY A CA 1
ATOM 643 C C . GLY A 1 88 ? 4.406 10.230 -2.762 1.00 93.94 88 GLY A C 1
ATOM 644 O O . GLY A 1 88 ? 3.726 10.216 -1.742 1.00 93.94 88 GLY A O 1
ATOM 645 N N . LYS A 1 89 ? 3.874 10.187 -3.982 1.00 95.75 89 LYS A N 1
ATOM 646 C CA . LYS A 1 89 ? 2.511 9.754 -4.295 1.00 95.75 89 LYS A CA 1
ATOM 647 C C . LYS A 1 89 ? 2.600 8.425 -5.046 1.00 95.75 89 LYS A C 1
ATOM 649 O O . LYS A 1 89 ? 3.306 8.394 -6.047 1.00 95.75 89 LYS A O 1
ATOM 654 N N . SER A 1 90 ? 1.887 7.396 -4.620 1.00 91.69 90 SER A N 1
ATOM 655 C CA . SER A 1 90 ? 1.882 6.097 -5.296 1.00 91.69 90 SER A CA 1
ATOM 656 C C . SER A 1 90 ? 0.457 5.588 -5.494 1.00 91.69 90 SER A C 1
ATOM 658 O O . SER A 1 90 ? -0.357 5.728 -4.585 1.00 91.69 90 SER A O 1
ATOM 660 N N . THR A 1 91 ? 0.181 4.981 -6.639 1.00 94.06 91 THR A N 1
ATOM 661 C CA . THR A 1 91 ? -1.028 4.206 -6.926 1.00 94.06 91 THR A CA 1
ATOM 662 C C . THR A 1 91 ? -0.591 2.820 -7.384 1.00 94.06 91 THR A C 1
ATOM 664 O O . THR A 1 91 ? 0.397 2.698 -8.109 1.00 94.06 91 THR A O 1
ATOM 667 N N . PHE A 1 92 ? -1.308 1.803 -6.933 1.00 90.44 92 PHE A N 1
ATOM 668 C CA . PHE A 1 92 ? -1.079 0.402 -7.244 1.00 90.44 92 PHE A CA 1
ATOM 669 C C . PHE A 1 92 ? -2.417 -0.261 -7.539 1.00 90.44 92 PHE A C 1
ATOM 671 O O . PHE A 1 92 ? -3.312 -0.141 -6.710 1.00 90.44 92 PHE A O 1
ATOM 678 N N . ASP A 1 93 ? -2.497 -0.966 -8.655 1.00 93.38 93 ASP A N 1
ATOM 679 C CA . ASP A 1 93 ? -3.496 -1.975 -8.982 1.00 93.38 93 ASP A CA 1
ATOM 680 C C . ASP A 1 93 ? -2.743 -3.297 -9.191 1.00 93.38 93 ASP A C 1
ATOM 682 O O . ASP A 1 93 ? -1.786 -3.365 -9.969 1.00 93.38 93 ASP A O 1
ATOM 686 N N . LEU A 1 94 ? -3.028 -4.308 -8.368 1.00 87.62 94 LEU A N 1
ATOM 687 C CA . LEU A 1 94 ? -2.279 -5.561 -8.384 1.00 87.62 94 LEU A CA 1
ATOM 688 C C . LEU A 1 94 ? -3.123 -6.783 -8.019 1.00 87.62 94 LEU A C 1
ATOM 690 O O . LEU A 1 94 ? -3.426 -7.033 -6.848 1.00 87.62 94 LEU A O 1
ATOM 694 N N . ALA A 1 95 ? -3.301 -7.697 -8.975 1.00 89.25 95 ALA A N 1
ATOM 695 C CA . ALA A 1 95 ? -3.928 -8.991 -8.692 1.00 89.25 95 ALA A CA 1
ATOM 696 C C . ALA A 1 95 ? -3.139 -9.821 -7.652 1.00 89.25 95 ALA A C 1
ATOM 698 O O . ALA A 1 95 ? -3.715 -10.603 -6.882 1.00 89.25 95 ALA A O 1
ATOM 699 N N . ARG A 1 96 ? -1.806 -9.659 -7.589 1.00 87.19 96 ARG A N 1
ATOM 700 C CA . ARG A 1 96 ? -0.972 -10.259 -6.535 1.00 87.19 96 ARG A CA 1
ATOM 701 C C . ARG A 1 96 ? 0.334 -9.504 -6.279 1.00 87.19 96 ARG A C 1
ATOM 703 O O . ARG A 1 96 ? 1.232 -9.532 -7.121 1.00 87.19 96 ARG A O 1
ATOM 710 N N . SER A 1 97 ? 0.530 -8.988 -5.065 1.00 85.94 97 SER A N 1
ATOM 711 C CA . SER A 1 97 ? 1.835 -8.456 -4.647 1.00 85.94 97 SER A CA 1
ATOM 712 C C . SER A 1 97 ? 2.741 -9.504 -3.992 1.00 85.94 97 SER A C 1
ATOM 714 O O . SER A 1 97 ? 2.279 -10.440 -3.331 1.00 85.94 97 SER A O 1
ATOM 716 N N . GLY A 1 98 ? 4.057 -9.316 -4.116 1.00 87.06 98 GLY A N 1
ATOM 717 C CA . GLY A 1 98 ? 5.019 -9.828 -3.139 1.00 87.06 98 GLY A CA 1
ATOM 718 C C . GLY A 1 98 ? 5.109 -8.920 -1.900 1.00 87.06 98 GLY A C 1
ATOM 719 O O . GLY A 1 98 ? 4.195 -8.124 -1.647 1.00 87.06 98 GLY A O 1
ATOM 720 N N . PRO A 1 99 ? 6.184 -9.031 -1.099 1.00 89.94 99 PRO A N 1
ATOM 721 C CA . PRO A 1 99 ? 6.436 -8.124 0.016 1.00 89.94 99 PRO A CA 1
ATOM 722 C C . PRO A 1 99 ? 6.638 -6.679 -0.462 1.00 89.94 99 PRO A C 1
ATOM 724 O O . PRO A 1 99 ? 7.434 -6.443 -1.364 1.00 89.94 99 PRO A O 1
ATOM 727 N N . LEU A 1 100 ? 5.965 -5.715 0.156 1.00 89.69 100 LEU A N 1
ATOM 728 C CA . LEU A 1 100 ? 6.145 -4.278 -0.057 1.00 89.69 100 LEU A CA 1
ATOM 729 C C . LEU A 1 100 ? 6.967 -3.669 1.084 1.00 89.69 100 LEU A C 1
ATOM 731 O O . LEU A 1 100 ? 6.740 -3.962 2.255 1.00 89.69 100 LEU A O 1
ATOM 735 N N . GLY A 1 101 ? 7.904 -2.791 0.744 1.00 90.25 101 GLY A N 1
ATOM 736 C CA . GLY A 1 101 ? 8.736 -2.042 1.673 1.00 90.25 101 GLY A CA 1
ATOM 737 C C . GLY A 1 101 ? 7.989 -0.899 2.361 1.00 90.25 101 GLY A C 1
ATOM 738 O O . GLY A 1 101 ? 6.797 -0.664 2.158 1.00 90.25 101 GLY A O 1
ATOM 739 N N . GLY A 1 102 ? 8.705 -0.167 3.215 1.00 91.31 102 GLY A N 1
ATOM 740 C CA . GLY A 1 102 ? 8.124 0.950 3.958 1.00 91.31 102 GLY A CA 1
ATOM 741 C C . GLY A 1 102 ? 7.757 2.139 3.062 1.00 91.31 102 GLY A C 1
ATOM 742 O O . GLY A 1 102 ? 8.493 2.493 2.143 1.00 91.31 102 GLY A O 1
ATOM 743 N N . MET A 1 103 ? 6.641 2.807 3.354 1.00 93.12 103 MET A N 1
ATOM 744 C CA . MET A 1 103 ? 6.141 3.929 2.548 1.00 93.12 103 MET A CA 1
ATOM 745 C C . MET A 1 103 ? 6.093 5.254 3.302 1.00 93.12 103 MET A C 1
ATOM 747 O O . MET A 1 103 ? 5.738 5.312 4.479 1.00 93.12 103 MET A O 1
ATOM 751 N N . ARG A 1 104 ? 6.338 6.364 2.600 1.00 95.44 104 ARG A N 1
ATOM 752 C CA . ARG A 1 104 ? 6.244 7.722 3.143 1.00 95.44 104 ARG A CA 1
ATOM 753 C C . ARG A 1 104 ? 5.623 8.719 2.161 1.00 95.44 104 ARG A C 1
ATOM 755 O O . ARG A 1 104 ? 6.329 9.313 1.349 1.00 95.44 104 ARG A O 1
ATOM 762 N N . GLY A 1 105 ? 4.331 9.010 2.292 1.00 95.81 105 GLY A N 1
ATOM 763 C CA . GLY A 1 105 ? 3.694 10.055 1.485 1.00 95.81 105 GLY A CA 1
ATOM 764 C C . GLY A 1 105 ? 2.184 9.905 1.330 1.00 95.81 105 GLY A C 1
ATOM 765 O O . GLY A 1 105 ? 1.472 9.950 2.326 1.00 95.81 105 GLY A O 1
ATOM 766 N N . LYS A 1 106 ? 1.687 9.810 0.098 1.00 97.38 106 LYS A N 1
ATOM 767 C CA . LYS A 1 106 ? 0.307 9.432 -0.223 1.00 97.38 106 LYS A CA 1
ATOM 768 C C . LYS A 1 106 ? 0.341 8.122 -1.006 1.00 97.38 106 LYS A C 1
ATOM 770 O O . LYS A 1 106 ? 1.074 8.069 -1.985 1.00 97.38 106 LYS A O 1
ATOM 775 N N . SER A 1 107 ? -0.446 7.131 -0.624 1.00 93.94 107 SER A N 1
ATOM 776 C CA . SER A 1 107 ? -0.513 5.856 -1.338 1.00 93.94 107 SER A CA 1
ATOM 777 C C . SER A 1 107 ? -1.958 5.414 -1.516 1.00 93.94 107 SER A C 1
ATOM 779 O O . SER A 1 107 ? -2.741 5.552 -0.579 1.00 93.94 107 SER A O 1
ATOM 781 N N . THR A 1 108 ? -2.281 4.862 -2.676 1.00 95.75 108 THR A N 1
ATOM 782 C CA . THR A 1 108 ? -3.512 4.114 -2.937 1.00 95.75 108 THR A CA 1
ATOM 783 C C . THR A 1 108 ? -3.122 2.721 -3.413 1.00 95.75 108 THR A C 1
ATOM 785 O O . THR A 1 108 ? -2.157 2.584 -4.168 1.00 95.75 108 THR A O 1
ATOM 788 N N . PHE A 1 109 ? -3.853 1.715 -2.954 1.00 92.62 109 PHE A N 1
ATOM 789 C CA . PHE A 1 109 ? -3.695 0.324 -3.348 1.00 92.62 109 PHE A CA 1
ATOM 790 C C . PHE A 1 109 ? -5.056 -0.288 -3.637 1.00 92.62 109 PHE A C 1
ATOM 792 O O . PHE A 1 109 ? -5.926 -0.206 -2.774 1.00 92.62 109 PHE A O 1
ATOM 799 N N . ASP A 1 110 ? -5.161 -0.939 -4.784 1.00 95.06 110 ASP A N 1
ATOM 800 C CA . ASP A 1 110 ? -6.112 -1.994 -5.101 1.00 95.06 110 ASP A CA 1
ATOM 801 C C . ASP A 1 110 ? -5.302 -3.298 -5.227 1.00 95.06 110 ASP A C 1
ATOM 803 O O . ASP A 1 110 ? -4.260 -3.343 -5.893 1.00 95.06 110 ASP A O 1
ATOM 807 N N . LEU A 1 111 ? -5.666 -4.318 -4.448 1.00 89.94 111 LEU A N 1
ATOM 808 C CA . LEU A 1 111 ? -4.858 -5.521 -4.243 1.00 89.94 111 LEU A CA 1
ATOM 809 C C . LEU A 1 111 ? -5.728 -6.765 -4.037 1.00 89.94 111 LEU A C 1
ATOM 811 O O . LEU A 1 111 ? -6.069 -7.112 -2.901 1.00 89.94 111 LEU A O 1
ATOM 815 N N . SER A 1 112 ? -5.977 -7.560 -5.083 1.00 90.88 112 SER A N 1
ATOM 816 C CA . SER A 1 112 ? -6.741 -8.809 -4.901 1.00 90.88 112 SER A CA 1
ATOM 817 C C . SER A 1 112 ? -6.058 -9.761 -3.903 1.00 90.88 112 SER A C 1
ATOM 819 O O . SER A 1 112 ? -6.729 -10.467 -3.145 1.00 90.88 112 SER A O 1
ATOM 821 N N . ARG A 1 113 ? -4.714 -9.790 -3.861 1.00 88.25 113 ARG A N 1
ATOM 822 C CA . ARG A 1 113 ? -3.930 -10.477 -2.813 1.00 88.25 113 ARG A CA 1
ATOM 823 C C . ARG A 1 113 ? -2.628 -9.742 -2.509 1.00 88.25 113 ARG A C 1
ATOM 825 O O . ARG A 1 113 ? -1.743 -9.697 -3.363 1.00 88.25 113 ARG A O 1
ATOM 832 N N . SER A 1 114 ? -2.439 -9.285 -1.273 1.00 86.88 114 SER A N 1
ATOM 833 C CA . SER A 1 114 ? -1.147 -8.738 -0.837 1.00 86.88 114 SER A CA 1
ATOM 834 C C . SER A 1 114 ? -0.260 -9.749 -0.108 1.00 86.88 114 SER A C 1
ATOM 836 O O . SER A 1 114 ? -0.731 -10.698 0.529 1.00 86.88 114 SER A O 1
ATOM 838 N N . GLY A 1 115 ? 1.052 -9.540 -0.225 1.00 87.12 115 GLY A N 1
ATOM 839 C CA . GLY A 1 115 ? 2.065 -10.151 0.632 1.00 87.12 115 GLY A CA 1
ATOM 840 C C . GLY A 1 115 ? 2.204 -9.411 1.967 1.00 87.12 115 GLY A C 1
ATOM 841 O O . GLY A 1 115 ? 1.257 -8.810 2.470 1.00 87.12 115 GLY A O 1
ATOM 842 N N . LEU A 1 116 ? 3.408 -9.432 2.546 1.00 89.94 116 LEU A N 1
ATOM 843 C CA . LEU A 1 116 ? 3.732 -8.555 3.673 1.00 89.94 116 LEU A CA 1
ATOM 844 C C . LEU A 1 116 ? 3.778 -7.098 3.194 1.00 89.94 116 LEU A C 1
ATOM 846 O O . LEU A 1 116 ? 4.449 -6.803 2.212 1.00 89.94 116 LEU A O 1
ATOM 850 N N . LEU A 1 117 ? 3.112 -6.186 3.890 1.00 90.12 117 LEU A N 1
ATOM 851 C CA . LEU A 1 117 ? 3.133 -4.752 3.609 1.00 90.12 117 LEU A CA 1
ATOM 852 C C . LEU A 1 117 ? 3.973 -4.035 4.671 1.00 90.12 117 LEU A C 1
ATOM 854 O O . LEU A 1 117 ? 3.727 -4.183 5.863 1.00 90.12 117 LEU A O 1
ATOM 858 N N . GLY A 1 118 ? 4.977 -3.264 4.263 1.00 90.69 118 GLY A N 1
ATOM 859 C CA . GLY A 1 118 ? 5.879 -2.555 5.168 1.00 90.69 118 GLY A CA 1
ATOM 860 C C . GLY A 1 118 ? 5.218 -1.399 5.927 1.00 90.69 118 GLY A C 1
ATOM 861 O O . GLY A 1 118 ? 4.109 -0.960 5.626 1.00 90.69 118 GLY A O 1
ATOM 862 N N . GLY A 1 119 ? 5.923 -0.871 6.932 1.00 92.31 119 GLY A N 1
ATOM 863 C CA . GLY A 1 119 ? 5.418 0.237 7.748 1.00 92.31 119 GLY A CA 1
ATOM 864 C C . GLY A 1 119 ? 5.207 1.531 6.950 1.00 92.31 119 GLY A C 1
ATOM 865 O O . GLY A 1 119 ? 6.007 1.882 6.081 1.00 92.31 119 GLY A O 1
ATOM 866 N N . MET A 1 120 ? 4.146 2.278 7.259 1.00 94.44 120 MET A N 1
ATOM 867 C CA . MET A 1 120 ? 3.719 3.434 6.458 1.00 94.44 120 MET A CA 1
ATOM 868 C C . MET A 1 120 ? 3.694 4.747 7.234 1.00 94.44 120 MET A C 1
ATOM 870 O O . MET A 1 120 ? 3.313 4.799 8.402 1.00 94.44 120 MET A O 1
ATOM 874 N N . ARG A 1 121 ? 4.002 5.858 6.558 1.00 96.38 121 ARG A N 1
ATOM 875 C CA . ARG A 1 121 ? 3.942 7.210 7.125 1.00 96.38 121 ARG A CA 1
ATOM 876 C C . ARG A 1 121 ? 3.340 8.230 6.157 1.00 96.38 121 ARG A C 1
ATOM 878 O O . ARG A 1 121 ? 4.046 8.761 5.301 1.00 96.38 121 ARG A O 1
ATOM 885 N N . GLY A 1 122 ? 2.076 8.605 6.346 1.00 96.56 122 GLY A N 1
ATOM 886 C CA . GLY A 1 122 ? 1.451 9.664 5.547 1.00 96.56 122 GLY A CA 1
ATOM 887 C C . GLY A 1 122 ? -0.062 9.535 5.395 1.00 96.56 122 GLY A C 1
ATOM 888 O O . GLY A 1 122 ? -0.772 9.570 6.394 1.00 96.56 122 GLY A O 1
ATOM 889 N N . LYS A 1 123 ? -0.562 9.466 4.161 1.00 97.81 123 LYS A N 1
ATOM 890 C CA . LYS A 1 123 ? -1.948 9.109 3.840 1.00 97.81 123 LYS A CA 1
ATOM 891 C C . LYS A 1 123 ? -1.950 7.802 3.048 1.00 97.81 123 LYS A C 1
ATOM 893 O O . LYS A 1 123 ? -1.227 7.739 2.060 1.00 97.81 123 LYS A O 1
ATOM 898 N N . SER A 1 124 ? -2.765 6.831 3.431 1.00 95.00 124 SER A N 1
ATOM 899 C CA . SER A 1 124 ? -2.903 5.568 2.703 1.00 95.00 124 SER A CA 1
ATOM 900 C C . SER A 1 124 ? -4.371 5.211 2.511 1.00 95.00 124 SER A C 1
ATOM 902 O O . SER A 1 124 ? -5.140 5.315 3.462 1.00 95.00 124 SER A O 1
ATOM 904 N N . THR A 1 125 ? -4.729 4.762 1.316 1.00 96.38 125 THR A N 1
ATOM 905 C CA . THR A 1 125 ? -5.997 4.089 1.027 1.00 96.38 125 THR A CA 1
ATOM 906 C C . THR A 1 125 ? -5.684 2.691 0.516 1.00 96.38 125 THR A C 1
ATOM 908 O O . THR A 1 125 ? -4.693 2.501 -0.193 1.00 96.38 125 THR A O 1
ATOM 911 N N . PHE A 1 126 ? -6.508 1.738 0.919 1.00 93.75 126 PHE A N 1
ATOM 912 C CA . PHE A 1 126 ? -6.360 0.323 0.648 1.00 93.75 126 PHE A CA 1
ATOM 913 C C . PHE A 1 126 ? -7.720 -0.277 0.333 1.00 93.75 126 PHE A C 1
ATOM 915 O O . PHE A 1 126 ? -8.613 -0.161 1.165 1.00 93.75 126 PHE A O 1
ATOM 922 N N . ASP A 1 127 ? -7.809 -0.945 -0.804 1.00 95.50 127 ASP A N 1
ATOM 923 C CA . ASP A 1 127 ? -8.829 -1.920 -1.159 1.00 95.50 127 ASP A CA 1
ATOM 924 C C . ASP A 1 127 ? -8.105 -3.261 -1.350 1.00 95.50 127 ASP A C 1
ATOM 926 O O . ASP A 1 127 ? -7.110 -3.331 -2.082 1.00 95.50 127 ASP A O 1
ATOM 930 N N . LEU A 1 128 ? -8.496 -4.303 -0.606 1.00 90.62 128 LEU A N 1
ATOM 931 C CA . LEU A 1 128 ? -7.925 -5.639 -0.784 1.00 90.62 128 LEU A CA 1
ATOM 932 C C . LEU A 1 128 ? -8.950 -6.762 -0.627 1.00 90.62 128 LEU A C 1
ATOM 934 O O . LEU A 1 128 ? -9.431 -7.020 0.476 1.00 90.62 128 LEU A O 1
ATOM 938 N N . ALA A 1 129 ? -9.108 -7.625 -1.630 1.00 91.38 129 ALA A N 1
ATOM 939 C CA . ALA A 1 129 ? -9.850 -8.876 -1.425 1.00 91.38 129 ALA A CA 1
ATOM 940 C C . ALA A 1 129 ? -9.165 -9.808 -0.392 1.00 91.38 129 ALA A C 1
ATOM 942 O O . ALA A 1 129 ? -9.837 -10.568 0.312 1.00 91.38 129 ALA A O 1
ATOM 943 N N . ARG A 1 130 ? -7.827 -9.748 -0.248 1.00 89.38 130 ARG A N 1
ATOM 944 C CA . ARG A 1 130 ? -7.111 -10.419 0.855 1.00 89.38 130 ARG A CA 1
ATOM 945 C C . ARG A 1 130 ? -5.781 -9.758 1.220 1.00 89.38 130 ARG A C 1
ATOM 947 O O . ARG A 1 130 ? -4.838 -9.796 0.425 1.00 89.38 130 ARG A O 1
ATOM 954 N N . SER A 1 131 ? -5.648 -9.288 2.462 1.00 86.50 131 SER A N 1
ATOM 955 C CA . SER A 1 131 ? -4.379 -8.757 2.975 1.00 86.50 131 SER A CA 1
ATOM 956 C C . SER A 1 131 ? -3.477 -9.833 3.595 1.00 86.50 131 SER A C 1
ATOM 958 O O . SER A 1 131 ? -3.935 -10.726 4.313 1.00 86.50 131 SER A O 1
ATOM 960 N N . GLY A 1 132 ? -2.167 -9.716 3.368 1.00 87.50 132 GLY A N 1
ATOM 961 C CA . GLY A 1 132 ? -1.147 -10.324 4.223 1.00 87.50 132 GLY A CA 1
ATOM 962 C C . GLY A 1 132 ? -0.881 -9.490 5.489 1.00 87.50 132 GLY A C 1
ATOM 963 O O . GLY A 1 132 ? -1.666 -8.590 5.812 1.00 87.50 132 GLY A O 1
ATOM 964 N N . PRO A 1 133 ? 0.210 -9.778 6.227 1.00 90.38 133 PRO A N 1
ATOM 965 C CA . PRO A 1 133 ? 0.623 -8.981 7.380 1.00 90.38 133 PRO A CA 1
ATOM 966 C C . PRO A 1 133 ? 0.999 -7.551 6.975 1.00 90.38 133 PRO A C 1
ATOM 968 O O . PRO A 1 133 ? 1.804 -7.363 6.068 1.00 90.38 133 PRO A O 1
ATOM 971 N N . LEU A 1 134 ? 0.472 -6.544 7.667 1.00 90.75 134 LEU A N 1
ATOM 972 C CA . LEU A 1 134 ? 0.786 -5.130 7.457 1.00 90.75 134 LEU A CA 1
ATOM 973 C C . LEU A 1 134 ? 1.594 -4.586 8.638 1.00 90.75 134 LEU A C 1
ATOM 975 O O . LEU A 1 134 ? 1.253 -4.806 9.795 1.00 90.75 134 LEU A O 1
ATOM 979 N N . GLY A 1 135 ? 2.664 -3.852 8.354 1.00 92.00 135 GLY A N 1
ATOM 980 C CA . GLY A 1 135 ? 3.489 -3.167 9.340 1.00 92.00 135 GLY A CA 1
ATOM 981 C C . GLY A 1 135 ? 2.798 -1.948 9.957 1.00 92.00 135 GLY A C 1
ATOM 982 O O . GLY A 1 135 ? 1.744 -1.495 9.516 1.00 92.00 135 GLY A O 1
ATOM 983 N N . GLY A 1 136 ? 3.419 -1.386 10.995 1.00 92.69 136 GLY A N 1
ATOM 984 C CA . GLY A 1 136 ? 2.850 -0.252 11.723 1.00 92.69 136 GLY A CA 1
ATOM 985 C C . GLY A 1 136 ? 2.671 1.013 10.871 1.00 92.69 136 GLY A C 1
ATOM 986 O O . GLY A 1 136 ? 3.469 1.313 9.979 1.00 92.69 136 GLY A O 1
ATOM 987 N N . MET A 1 137 ? 1.636 1.796 11.176 1.00 94.94 137 MET A N 1
ATOM 988 C CA . MET A 1 137 ? 1.251 2.983 10.405 1.00 94.94 137 MET A CA 1
ATOM 989 C C . MET A 1 137 ? 1.308 4.275 11.214 1.00 94.94 137 MET A C 1
ATOM 991 O O . MET A 1 137 ? 0.940 4.318 12.386 1.00 94.94 137 MET A O 1
AT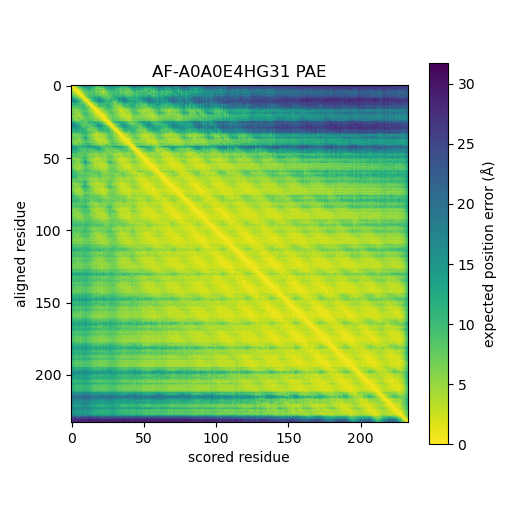OM 995 N N . ARG A 1 138 ? 1.660 5.386 10.559 1.00 96.62 138 ARG A N 1
ATOM 996 C CA . ARG A 1 138 ? 1.612 6.731 11.143 1.00 96.62 138 ARG A CA 1
ATOM 997 C C . ARG A 1 138 ? 1.029 7.768 10.181 1.00 96.62 138 ARG A C 1
ATOM 999 O O . ARG A 1 138 ? 1.737 8.260 9.303 1.00 96.62 138 ARG A O 1
ATOM 1006 N N . GLY A 1 139 ? -0.216 8.192 10.398 1.00 97.00 139 GLY A N 1
ATOM 1007 C CA . GLY A 1 139 ? -0.827 9.277 9.624 1.00 97.00 139 GLY A CA 1
ATOM 1008 C C . GLY A 1 139 ? -2.344 9.181 9.473 1.00 97.00 139 GLY A C 1
ATOM 1009 O O . GLY A 1 139 ? -3.051 9.223 10.474 1.00 97.00 139 GLY A O 1
ATOM 1010 N N . LYS A 1 140 ? -2.848 9.144 8.237 1.00 98.00 140 LYS A N 1
ATOM 1011 C CA . LYS A 1 140 ? -4.257 8.874 7.918 1.00 98.00 140 LYS A CA 1
ATOM 1012 C C . LYS A 1 140 ? -4.344 7.597 7.084 1.00 98.00 140 LYS A C 1
ATOM 1014 O O . LYS A 1 140 ? -3.637 7.524 6.083 1.00 98.00 140 LYS A O 1
ATOM 1019 N N . SER A 1 141 ? -5.207 6.664 7.449 1.00 95.38 141 SER A N 1
ATOM 1020 C CA . SER A 1 141 ? -5.365 5.400 6.729 1.00 95.38 141 SER A CA 1
ATOM 1021 C C . SER A 1 141 ? -6.837 5.053 6.543 1.00 95.38 141 SER A C 1
ATOM 1023 O O . SER A 1 141 ? -7.614 5.223 7.478 1.00 95.38 141 SER A O 1
ATOM 1025 N N . THR A 1 142 ? -7.190 4.533 5.376 1.00 96.50 142 THR A N 1
ATOM 1026 C CA . THR A 1 142 ? -8.475 3.877 5.112 1.00 96.50 142 THR A CA 1
ATOM 1027 C C . THR A 1 142 ? -8.190 2.482 4.579 1.00 96.50 142 THR A C 1
ATOM 1029 O O . THR A 1 142 ? -7.291 2.331 3.749 1.00 96.50 142 THR A O 1
ATOM 1032 N N . PHE A 1 143 ? -8.929 1.498 5.077 1.00 93.81 143 PHE A N 1
ATOM 1033 C CA . PHE A 1 143 ? -8.899 0.111 4.637 1.00 93.81 143 PHE A CA 1
ATOM 1034 C C . PHE A 1 143 ? -10.309 -0.357 4.331 1.00 93.81 143 PHE A C 1
ATOM 1036 O O . PHE A 1 143 ? -11.164 -0.258 5.205 1.00 93.81 143 PHE A O 1
ATOM 1043 N N . ASP A 1 144 ? -10.471 -0.907 3.141 1.00 95.44 144 ASP A N 1
ATOM 1044 C CA . ASP A 1 144 ? -11.517 -1.833 2.746 1.00 95.44 144 ASP A CA 1
ATOM 1045 C C . ASP A 1 144 ? -10.839 -3.201 2.536 1.00 95.44 144 ASP A C 1
ATOM 1047 O O . ASP A 1 144 ? -9.774 -3.281 1.906 1.00 95.44 144 ASP A O 1
ATOM 1051 N N . SER A 1 145 ? -11.352 -4.272 3.151 1.00 91.31 145 SER A N 1
ATOM 1052 C CA . SER A 1 145 ? -10.890 -5.627 2.841 1.00 91.31 145 SER A CA 1
ATOM 1053 C C . SER A 1 145 ? -11.831 -6.741 3.291 1.00 91.31 145 SER A C 1
ATOM 1055 O O . SER A 1 145 ? -12.046 -6.967 4.485 1.00 91.31 145 SER A O 1
ATOM 1057 N N . ALA A 1 146 ? -12.223 -7.598 2.346 1.00 91.19 146 ALA A N 1
ATOM 1058 C CA . ALA A 1 146 ? -12.993 -8.811 2.633 1.00 91.19 146 ALA A CA 1
ATOM 1059 C C . ALA A 1 146 ? -12.296 -9.772 3.626 1.00 91.19 146 ALA A C 1
ATOM 1061 O O . ALA A 1 146 ? -12.958 -10.523 4.354 1.00 91.19 146 ALA A O 1
ATOM 1062 N N . ARG A 1 147 ? -10.952 -9.774 3.677 1.00 89.56 147 ARG A N 1
ATOM 1063 C CA . ARG A 1 147 ? -10.185 -10.538 4.672 1.00 89.56 147 ARG A CA 1
ATOM 1064 C C . ARG A 1 147 ? -8.803 -9.944 4.934 1.00 89.56 147 ARG A C 1
ATOM 1066 O O . ARG A 1 147 ? -7.888 -10.136 4.128 1.00 89.56 147 ARG A O 1
ATOM 1073 N N . SER A 1 148 ? -8.605 -9.369 6.119 1.00 87.69 148 SER A N 1
ATOM 1074 C CA . SER A 1 148 ? -7.281 -8.920 6.558 1.00 87.69 148 SER A CA 1
ATOM 1075 C C . SER A 1 148 ? -6.503 -9.972 7.358 1.00 87.69 148 SER A C 1
ATOM 1077 O O . SER A 1 148 ? -7.062 -10.874 7.991 1.00 87.69 148 SER A O 1
ATOM 1079 N N . GLY A 1 149 ? -5.176 -9.867 7.286 1.00 87.44 149 GLY A N 1
ATOM 1080 C CA . GLY A 1 149 ? -4.226 -10.611 8.108 1.00 87.44 149 GLY A CA 1
ATOM 1081 C C . GLY A 1 149 ? -3.955 -9.920 9.449 1.00 87.44 149 GLY A C 1
ATOM 1082 O O . GLY A 1 149 ? -4.842 -9.329 10.059 1.00 87.44 149 GLY A O 1
ATOM 1083 N N . LEU A 1 150 ? -2.705 -9.989 9.913 1.00 89.94 150 LEU A N 1
ATOM 1084 C CA . LEU A 1 150 ? -2.242 -9.198 11.056 1.00 89.94 150 LEU A CA 1
ATOM 1085 C C . LEU A 1 150 ? -1.996 -7.755 10.604 1.00 89.94 150 LEU A C 1
ATOM 1087 O O . LEU A 1 150 ? -1.182 -7.546 9.707 1.00 89.94 150 LEU A O 1
ATOM 1091 N N . LEU A 1 151 ? -2.628 -6.763 11.231 1.00 90.94 151 LEU A N 1
ATOM 1092 C CA . LEU A 1 151 ? -2.311 -5.349 10.998 1.00 90.94 151 LEU A CA 1
ATOM 1093 C C . LEU A 1 151 ? -1.512 -4.788 12.177 1.00 90.94 151 LEU A C 1
ATOM 1095 O O . LEU A 1 151 ? -1.899 -4.933 13.331 1.00 90.94 151 LEU A O 1
ATOM 1099 N N . GLY A 1 152 ? -0.373 -4.163 11.896 1.00 91.75 152 GLY A N 1
ATOM 1100 C CA . GLY A 1 152 ? 0.526 -3.604 12.899 1.00 91.75 152 GLY A CA 1
ATOM 1101 C C . GLY A 1 152 ? -0.023 -2.345 13.573 1.00 91.75 152 GLY A C 1
ATOM 1102 O O . GLY A 1 152 ? -1.000 -1.740 13.135 1.00 91.75 152 GLY A O 1
ATOM 1103 N N . GLY A 1 153 ? 0.648 -1.918 14.646 1.00 93.44 153 GLY A N 1
ATOM 1104 C CA . GLY A 1 153 ? 0.189 -0.792 15.459 1.00 93.44 153 GLY A CA 1
ATOM 1105 C C . GLY A 1 153 ? 0.058 0.529 14.687 1.00 93.44 153 GLY A C 1
ATOM 1106 O O . GLY A 1 153 ? 0.889 0.872 13.840 1.00 93.44 153 GLY A O 1
ATOM 1107 N N . MET A 1 154 ? -0.979 1.304 15.000 1.00 95.44 154 MET A N 1
ATOM 1108 C CA . MET A 1 154 ? -1.354 2.515 14.269 1.00 95.44 154 MET A CA 1
ATOM 1109 C C . MET A 1 154 ? -1.235 3.783 15.105 1.00 95.44 154 MET A C 1
ATOM 1111 O O . MET A 1 154 ? -1.615 3.821 16.272 1.00 95.44 154 MET A O 1
ATOM 1115 N N . ARG A 1 155 ? -0.817 4.888 14.480 1.00 96.81 155 ARG A N 1
ATOM 1116 C CA . ARG A 1 155 ? -0.798 6.216 15.101 1.00 96.81 155 ARG A CA 1
ATOM 1117 C C . ARG A 1 155 ? -1.351 7.302 14.178 1.00 96.81 155 ARG A C 1
ATOM 1119 O O . ARG A 1 155 ? -0.647 7.766 13.279 1.00 96.81 155 ARG A O 1
ATOM 1126 N N . GLY A 1 156 ? -2.559 7.794 14.451 1.00 97.12 156 GLY A N 1
ATOM 1127 C CA . GLY A 1 156 ? -3.141 8.929 13.729 1.00 97.12 156 GLY A CA 1
ATOM 1128 C C . GLY A 1 156 ? -4.659 8.863 13.569 1.00 97.12 156 GLY A C 1
ATOM 1129 O O . GLY A 1 156 ? -5.368 8.915 14.568 1.00 97.12 156 GLY A O 1
ATOM 1130 N N . LYS A 1 157 ? -5.156 8.842 12.330 1.00 98.12 157 LYS A N 1
ATOM 1131 C CA . LYS A 1 157 ? -6.572 8.611 12.009 1.00 98.12 157 LYS A CA 1
ATOM 1132 C C . LYS A 1 157 ? -6.701 7.361 11.144 1.00 98.12 157 LYS A C 1
ATOM 1134 O O . LYS A 1 157 ? -6.016 7.301 10.127 1.00 98.12 157 LYS A O 1
ATOM 1139 N N . SER A 1 158 ? -7.586 6.445 11.499 1.00 96.25 158 SER A N 1
ATOM 1140 C CA . SER A 1 158 ? -7.784 5.197 10.764 1.00 96.25 158 SER A CA 1
ATOM 1141 C C . SER A 1 158 ? -9.266 4.895 10.580 1.00 96.25 158 SER A C 1
ATOM 1143 O O . SER A 1 158 ? -10.040 5.079 11.515 1.00 96.25 158 SER A O 1
ATOM 1145 N N . THR A 1 159 ? -9.634 4.405 9.404 1.00 97.06 159 THR A N 1
ATOM 1146 C CA . THR A 1 159 ? -10.952 3.833 9.116 1.00 97.06 159 THR A CA 1
ATOM 1147 C C . THR A 1 159 ? -10.754 2.428 8.566 1.00 97.06 159 THR A C 1
ATOM 1149 O O . THR A 1 159 ? -9.836 2.211 7.770 1.00 97.06 159 THR A O 1
ATOM 1152 N N . PHE A 1 160 ? -11.592 1.505 9.017 1.00 94.56 160 PHE A N 1
ATOM 1153 C CA . PHE A 1 160 ? -11.619 0.108 8.621 1.00 94.56 160 PHE A CA 1
ATOM 1154 C C . PHE A 1 160 ? -13.039 -0.291 8.274 1.00 94.56 160 PHE A C 1
ATOM 1156 O O . PHE A 1 160 ? -13.918 -0.122 9.111 1.00 94.56 160 PHE A O 1
ATOM 1163 N N . ASP A 1 161 ? -13.195 -0.857 7.093 1.00 96.06 161 ASP A N 1
ATOM 1164 C CA . ASP A 1 161 ? -14.315 -1.678 6.664 1.00 96.06 161 ASP A CA 1
ATOM 1165 C C . ASP A 1 161 ? -13.711 -3.054 6.354 1.00 96.06 161 ASP A C 1
ATOM 1167 O O . ASP A 1 161 ? -12.832 -3.164 5.495 1.00 96.06 161 ASP A O 1
ATOM 1171 N N . LEU A 1 162 ? -14.014 -4.080 7.159 1.00 92.25 162 LEU A N 1
ATOM 1172 C CA . LEU A 1 162 ? -13.452 -5.420 6.953 1.00 92.25 162 LEU A CA 1
ATOM 1173 C C . LEU A 1 162 ? -14.479 -6.518 7.241 1.00 92.25 162 LEU A C 1
ATOM 1175 O O . LEU A 1 162 ? -14.804 -6.795 8.400 1.00 92.25 162 LEU A O 1
ATOM 1179 N N . SER A 1 163 ? -14.870 -7.290 6.224 1.00 92.25 163 SER A N 1
ATOM 1180 C CA . SER A 1 163 ? -15.801 -8.413 6.427 1.00 92.25 163 SER A CA 1
ATOM 1181 C C . SER A 1 163 ? -15.244 -9.471 7.393 1.00 92.25 163 SER A C 1
ATOM 1183 O O . SER A 1 163 ? -15.993 -10.131 8.119 1.00 92.25 163 SER A O 1
ATOM 1185 N N . ARG A 1 164 ? -13.912 -9.652 7.422 1.00 89.12 164 ARG A N 1
ATOM 1186 C CA . ARG A 1 164 ? -13.195 -10.455 8.429 1.00 89.12 164 ARG A CA 1
ATOM 1187 C C . ARG A 1 164 ? -11.838 -9.839 8.751 1.00 89.12 164 ARG A C 1
ATOM 1189 O O . ARG A 1 164 ? -10.971 -9.795 7.877 1.00 89.12 164 ARG A O 1
ATOM 1196 N N . SER A 1 165 ? -11.608 -9.471 10.010 1.00 87.75 165 SER A N 1
ATOM 1197 C CA . SER A 1 165 ? -10.282 -9.043 10.467 1.00 87.75 165 SER A CA 1
ATOM 1198 C C . SER A 1 165 ? -9.484 -10.157 11.147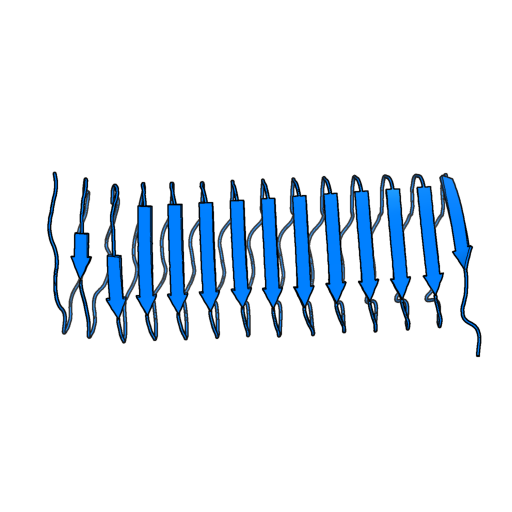 1.00 87.75 165 SER A C 1
ATOM 1200 O O . SER A 1 165 ? -10.031 -11.053 11.796 1.00 87.75 165 SER A O 1
ATOM 1202 N N . GLY A 1 166 ? -8.162 -10.114 10.965 1.00 88.56 166 GLY A N 1
ATOM 1203 C CA . GLY A 1 166 ? -7.210 -10.864 11.780 1.00 88.56 166 GLY A CA 1
ATOM 1204 C C . GLY A 1 166 ? -6.890 -10.131 13.087 1.00 88.56 166 GLY A C 1
ATOM 1205 O O . GLY A 1 166 ? -7.722 -9.412 13.635 1.00 88.56 166 GLY A O 1
ATOM 1206 N N . LEU A 1 167 ? -5.668 -10.304 13.597 1.00 90.00 167 LEU A N 1
ATOM 1207 C CA . LEU A 1 167 ? -5.197 -9.537 14.753 1.00 90.00 167 LEU A CA 1
ATOM 1208 C C . LEU A 1 167 ? -4.922 -8.087 14.343 1.00 90.00 167 LEU A C 1
ATOM 1210 O O . LEU A 1 167 ? -4.122 -7.845 13.438 1.00 90.00 167 LEU A O 1
ATOM 1214 N N . LEU A 1 168 ? -5.528 -7.128 15.038 1.00 90.81 168 LEU A N 1
ATOM 1215 C CA . LEU A 1 168 ? -5.261 -5.704 14.850 1.00 90.81 168 LEU A CA 1
ATOM 1216 C C . LEU A 1 168 ? -4.415 -5.191 16.019 1.00 90.81 168 LEU A C 1
ATOM 1218 O O . LEU A 1 168 ? -4.806 -5.285 17.178 1.00 90.81 168 LEU A O 1
ATOM 1222 N N . GLY A 1 169 ? -3.229 -4.671 15.720 1.00 92.12 169 GLY A N 1
ATOM 1223 C CA . GLY A 1 169 ? -2.277 -4.167 16.702 1.00 92.12 169 GLY A CA 1
ATOM 1224 C C . GLY A 1 169 ? -2.720 -2.863 17.368 1.00 92.12 169 GLY A C 1
ATOM 1225 O O . GLY A 1 169 ? -3.687 -2.217 16.965 1.00 92.12 169 GLY A O 1
ATOM 1226 N N . GLY A 1 170 ? -1.971 -2.452 18.394 1.00 93.94 170 GLY A N 1
ATOM 1227 C CA . GLY A 1 170 ? -2.350 -1.317 19.234 1.00 93.94 170 GLY A CA 1
ATOM 1228 C C . GLY A 1 170 ? -2.494 0.014 18.482 1.00 93.94 170 GLY A C 1
ATOM 1229 O O . GLY A 1 170 ? -1.709 0.345 17.590 1.00 93.94 170 GLY A O 1
ATOM 1230 N N . MET A 1 171 ? -3.490 0.810 18.861 1.00 95.81 171 MET A N 1
ATOM 1231 C CA . MET A 1 171 ? -3.873 2.052 18.198 1.00 95.81 171 MET A CA 1
ATOM 1232 C C . MET A 1 171 ? -3.662 3.284 19.067 1.00 95.81 171 MET A C 1
ATOM 1234 O O . MET A 1 171 ? -3.967 3.298 20.256 1.00 95.81 171 MET A O 1
ATOM 1238 N N . ARG A 1 172 ? -3.256 4.392 18.442 1.00 96.81 172 ARG A N 1
ATOM 1239 C CA . ARG A 1 172 ? -3.170 5.702 19.091 1.00 96.81 172 ARG A CA 1
ATOM 1240 C C . ARG A 1 172 ? -3.705 6.829 18.208 1.00 96.81 172 ARG A C 1
ATOM 1242 O O . ARG A 1 172 ? -3.009 7.286 17.298 1.00 96.81 172 ARG A O 1
ATOM 1249 N N . GLY A 1 173 ? -4.889 7.352 18.521 1.00 97.06 173 GLY A N 1
ATOM 1250 C CA . GLY A 1 173 ? -5.449 8.531 17.851 1.00 97.06 173 GLY A CA 1
ATOM 1251 C C . GLY A 1 173 ? -6.968 8.503 17.690 1.00 97.06 173 GLY A C 1
ATOM 1252 O O . GLY A 1 173 ? -7.682 8.561 18.687 1.00 97.06 173 GLY A O 1
ATOM 1253 N N . LYS A 1 174 ? -7.457 8.515 16.445 1.00 98.12 174 LYS A N 1
ATOM 1254 C CA . LYS A 1 174 ? -8.877 8.335 16.113 1.00 98.12 174 LYS A CA 1
ATOM 1255 C C . LYS A 1 174 ? -9.055 7.109 15.224 1.00 98.12 174 LYS A C 1
ATOM 1257 O O . LYS A 1 174 ? -8.372 7.037 14.205 1.00 98.12 174 LYS A O 1
ATOM 1262 N N . SER A 1 175 ? -9.990 6.235 15.559 1.00 96.25 175 SER A N 1
ATOM 1263 C CA . SER A 1 175 ? -10.249 5.008 14.806 1.00 96.25 175 SER A CA 1
ATOM 1264 C C . SER A 1 175 ? -11.743 4.795 14.595 1.00 96.25 175 SER A C 1
ATOM 1266 O O . SER A 1 175 ? -12.529 5.047 15.504 1.00 96.25 175 SER A O 1
ATOM 1268 N N . THR A 1 176 ? -12.118 4.315 13.419 1.00 96.94 176 THR A N 1
ATOM 1269 C CA . THR A 1 176 ? -13.467 3.832 13.112 1.00 96.94 176 THR A CA 1
ATOM 1270 C C . THR A 1 176 ? -13.341 2.439 12.519 1.00 96.94 176 THR A C 1
ATOM 1272 O O . THR A 1 176 ? -12.439 2.207 11.710 1.00 96.94 176 THR A O 1
ATOM 1275 N N . PHE A 1 177 ? -14.217 1.540 12.944 1.00 93.88 177 PHE A N 1
ATOM 1276 C CA . PHE A 1 177 ? -14.267 0.150 12.526 1.00 93.88 177 PHE A CA 1
ATOM 1277 C C . PHE A 1 177 ? -15.698 -0.237 12.192 1.00 93.88 177 PHE A C 1
ATOM 1279 O O . PHE A 1 177 ? -16.564 -0.055 13.039 1.00 93.88 177 PHE A O 1
ATOM 1286 N N . ASP A 1 178 ? -15.877 -0.808 11.013 1.00 94.88 178 ASP A N 1
ATOM 1287 C CA . ASP A 1 178 ? -17.020 -1.601 10.582 1.00 94.88 178 ASP A CA 1
ATOM 1288 C C . ASP A 1 178 ? -16.480 -3.014 10.303 1.00 94.88 178 ASP A C 1
ATOM 1290 O O . ASP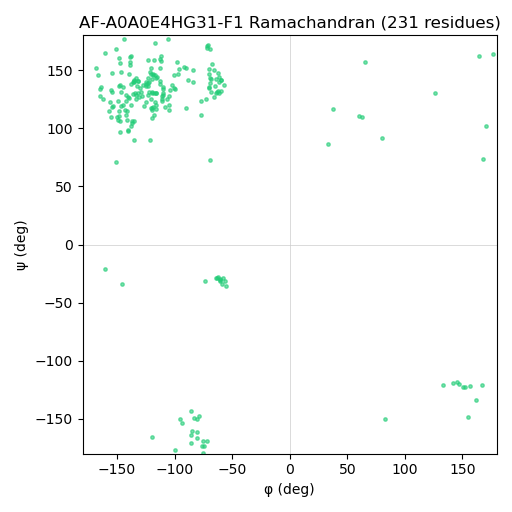 A 1 178 ? -15.540 -3.176 9.516 1.00 94.88 178 ASP A O 1
ATOM 1294 N N . LEU A 1 179 ? -16.936 -4.018 11.064 1.00 90.50 179 LEU A N 1
ATOM 1295 C CA . LEU A 1 179 ? -16.405 -5.384 10.996 1.00 90.50 179 LEU A CA 1
ATOM 1296 C C . LEU A 1 179 ? -17.504 -6.447 11.131 1.00 90.50 179 LEU A C 1
ATOM 1298 O O . LEU A 1 179 ? -17.928 -6.790 12.239 1.00 90.50 179 LEU A O 1
ATOM 1302 N N . SER A 1 180 ? -17.849 -7.131 10.037 1.00 91.19 180 SER A N 1
ATOM 1303 C CA . SER A 1 180 ? -18.795 -8.263 10.102 1.00 91.19 180 SER A CA 1
ATOM 1304 C C . SER A 1 180 ? -18.269 -9.421 10.974 1.00 91.19 180 SER A C 1
ATOM 1306 O O . SER A 1 180 ? -19.038 -10.175 11.575 1.00 91.19 180 SER A O 1
ATOM 1308 N N . ARG A 1 181 ? -16.939 -9.577 11.076 1.00 87.75 181 ARG A N 1
ATOM 1309 C CA . ARG A 1 181 ? -16.289 -10.446 12.069 1.00 87.75 181 ARG A CA 1
ATOM 1310 C C . ARG A 1 181 ? -14.932 -9.887 12.497 1.00 87.75 181 ARG A C 1
ATOM 1312 O O . ARG A 1 181 ? -13.940 -10.033 11.782 1.00 87.75 181 ARG A O 1
ATOM 1319 N N . GLY A 1 182 ? -14.888 -9.343 13.707 1.00 82.75 182 GLY A N 1
ATOM 1320 C CA . GLY A 1 182 ? -13.669 -8.912 14.379 1.00 82.75 182 GLY A CA 1
ATOM 1321 C C . GLY A 1 182 ? -12.773 -10.077 14.817 1.00 82.75 182 GLY A C 1
ATOM 1322 O O . GLY A 1 182 ? -13.241 -11.060 15.401 1.00 82.75 182 GLY A O 1
ATOM 1323 N N . GLY A 1 183 ? -11.473 -9.950 14.561 1.00 87.75 183 GLY A N 1
ATOM 1324 C CA . GLY A 1 183 ? -10.419 -10.666 15.279 1.00 87.75 183 GLY A CA 1
ATOM 1325 C C . GLY A 1 183 ? -9.999 -9.939 16.569 1.00 87.75 183 GLY A C 1
ATOM 1326 O O . GLY A 1 183 ? -10.659 -8.983 16.983 1.00 87.75 183 GLY A O 1
ATOM 1327 N N . PRO A 1 184 ? -8.918 -10.384 17.238 1.00 90.50 184 PRO A N 1
ATOM 1328 C CA . PRO A 1 184 ? -8.416 -9.733 18.445 1.00 90.50 184 PRO A CA 1
ATOM 1329 C C . PRO A 1 184 ? -7.921 -8.307 18.167 1.00 90.50 184 PRO A C 1
ATOM 1331 O O . PRO A 1 184 ? -7.103 -8.107 17.264 1.00 90.50 184 PRO A O 1
ATOM 1334 N N . LEU A 1 185 ? -8.364 -7.333 18.965 1.00 89.94 185 LEU A N 1
ATOM 1335 C CA . LEU A 1 185 ? -7.856 -5.958 18.932 1.00 89.94 185 LEU A CA 1
ATOM 1336 C C . LEU A 1 185 ? -6.861 -5.737 20.077 1.00 89.94 185 LEU A C 1
ATOM 1338 O O . LEU A 1 185 ? -7.124 -6.108 21.217 1.00 89.94 185 LEU A O 1
ATOM 1342 N N . GLY A 1 186 ? -5.723 -5.111 19.785 1.00 91.94 186 GLY A N 1
ATOM 1343 C CA . GLY A 1 186 ? -4.738 -4.698 20.782 1.00 91.94 186 GLY A CA 1
ATOM 1344 C C . GLY A 1 186 ? -5.166 -3.462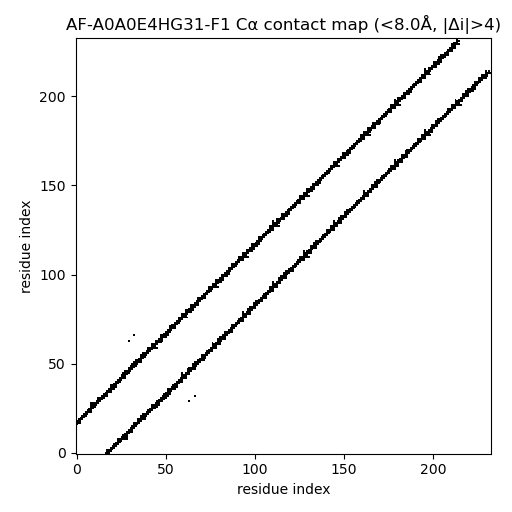 21.581 1.00 91.94 186 GLY A C 1
ATOM 1345 O O . GLY A 1 186 ? -6.297 -2.996 21.498 1.00 91.94 186 GLY A O 1
ATOM 1346 N N . GLU A 1 187 ? -4.227 -2.906 22.349 1.00 94.56 187 GLU A N 1
ATOM 1347 C CA . GLU A 1 187 ? -4.447 -1.701 23.159 1.00 94.56 187 GLU A CA 1
ATOM 1348 C C . GLU A 1 187 ? -4.909 -0.495 22.319 1.00 94.56 187 GLU A C 1
ATOM 1350 O O . GLU A 1 187 ? -4.321 -0.195 21.281 1.00 94.56 187 GLU A O 1
ATOM 1355 N N . MET A 1 188 ? -5.893 0.276 22.786 1.00 95.06 188 MET A N 1
ATOM 1356 C CA . MET A 1 188 ? -6.398 1.454 22.076 1.00 95.06 188 MET A CA 1
ATOM 1357 C C . MET A 1 188 ? -6.363 2.718 22.929 1.00 95.06 188 MET A C 1
ATOM 1359 O O . MET A 1 188 ? -6.989 2.801 23.981 1.00 95.06 188 MET A O 1
ATOM 1363 N N . ARG A 1 189 ? -5.667 3.753 22.444 1.00 96.25 189 ARG A N 1
ATOM 1364 C CA . ARG A 1 189 ? -5.536 5.063 23.101 1.00 96.25 189 ARG A CA 1
ATOM 1365 C C . ARG A 1 189 ? -6.098 6.196 22.238 1.00 96.25 189 ARG A C 1
ATOM 1367 O O . ARG A 1 189 ? -5.461 6.609 21.266 1.00 96.25 189 ARG A O 1
ATOM 1374 N N . GLY A 1 190 ? -7.230 6.784 22.626 1.00 96.50 190 GLY A N 1
ATOM 1375 C CA . GLY A 1 190 ? -7.753 8.005 22.002 1.00 96.50 190 GLY A CA 1
ATOM 1376 C C . GLY A 1 190 ? -9.272 8.042 21.851 1.00 96.50 190 GLY A C 1
ATOM 1377 O O . GLY A 1 190 ? -9.983 8.080 22.851 1.00 96.50 190 GLY A O 1
ATOM 1378 N N . LYS A 1 191 ? -9.765 8.133 20.611 1.00 97.69 191 LYS A N 1
ATOM 1379 C CA . LYS A 1 191 ? -11.194 8.031 20.284 1.00 97.69 191 LYS A CA 1
ATOM 1380 C C . LYS A 1 191 ? -11.422 6.871 19.322 1.00 97.69 191 LYS A C 1
ATOM 1382 O O . LYS A 1 191 ? -10.827 6.899 18.248 1.00 97.69 191 LYS A O 1
ATOM 1387 N N . SER A 1 192 ? -12.298 5.938 19.658 1.00 95.00 192 SER A N 1
ATOM 1388 C CA . SER A 1 192 ? -12.616 4.812 18.780 1.00 95.00 192 SER A CA 1
ATOM 1389 C C . SER A 1 192 ? -14.123 4.616 18.633 1.00 95.00 192 SER A C 1
ATOM 1391 O O . SER A 1 192 ? -14.860 4.760 19.605 1.00 95.00 192 SER A O 1
ATOM 1393 N N . THR A 1 193 ? -14.564 4.283 17.426 1.00 95.50 193 THR A N 1
ATOM 1394 C CA . THR A 1 193 ? -15.943 3.888 17.119 1.00 95.50 193 THR A CA 1
ATOM 1395 C C . THR A 1 193 ? -15.923 2.506 16.482 1.00 95.50 193 THR A C 1
ATOM 1397 O O . THR A 1 193 ? -15.039 2.223 15.670 1.00 95.50 193 THR A O 1
ATOM 1400 N N . PHE A 1 194 ? -16.874 1.676 16.881 1.00 92.31 194 PHE A N 1
ATOM 1401 C CA . PHE A 1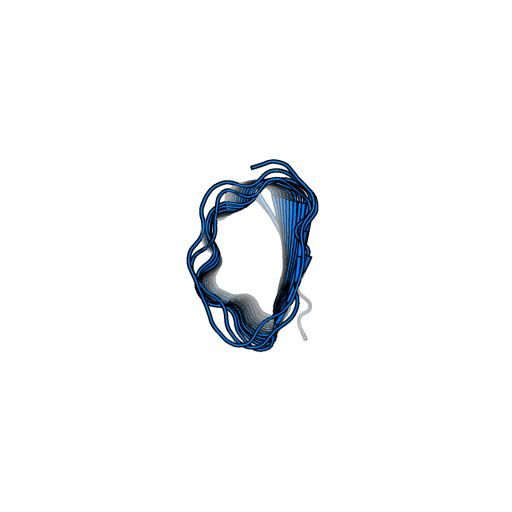 194 ? -16.974 0.263 16.563 1.00 92.31 194 PHE A CA 1
ATOM 1402 C C . PHE A 1 194 ? -18.395 -0.054 16.131 1.00 92.31 194 PHE A C 1
ATOM 1404 O O . PHE A 1 194 ? -19.313 0.208 16.896 1.00 92.31 194 PHE A O 1
ATOM 1411 N N . ASP A 1 195 ? -18.529 -0.642 14.956 1.00 93.19 195 ASP A N 1
ATOM 1412 C CA . ASP A 1 195 ? -19.700 -1.363 14.481 1.00 93.19 195 ASP A CA 1
ATOM 1413 C C . ASP A 1 195 ? -19.235 -2.803 14.206 1.00 93.19 195 ASP A C 1
ATOM 1415 O O . ASP A 1 195 ? -18.271 -3.018 13.459 1.00 93.19 195 ASP A O 1
ATOM 1419 N N . LEU A 1 196 ? -19.786 -3.787 14.929 1.00 87.00 196 LEU A N 1
ATOM 1420 C CA . LEU A 1 196 ? -19.437 -5.195 14.733 1.00 87.00 196 LEU A CA 1
ATOM 1421 C C . LEU A 1 196 ? -20.638 -6.129 14.896 1.00 87.00 196 LEU A C 1
ATOM 1423 O O . LEU A 1 196 ? -21.077 -6.422 16.012 1.00 87.00 196 LEU A O 1
ATOM 1427 N N . ALA A 1 197 ? -21.008 -6.796 13.803 1.00 88.38 197 ALA A N 1
ATOM 1428 C CA . ALA A 1 197 ? -21.922 -7.938 13.854 1.00 88.38 197 ALA A CA 1
ATOM 1429 C C . ALA A 1 197 ? -21.365 -9.098 14.711 1.00 88.38 197 ALA A C 1
ATOM 1431 O O . ALA A 1 197 ? -22.119 -9.837 15.348 1.00 88.38 197 ALA A O 1
ATOM 1432 N N . ARG A 1 198 ? -20.031 -9.273 14.770 1.00 85.19 198 ARG A N 1
ATOM 1433 C CA . ARG A 1 198 ? -19.394 -10.203 15.719 1.00 85.19 198 ARG A CA 1
ATOM 1434 C C . ARG A 1 198 ? -18.012 -9.746 16.176 1.00 85.19 198 ARG A C 1
ATOM 1436 O O . ARG A 1 198 ? -17.045 -9.844 15.420 1.00 85.19 198 ARG A O 1
ATOM 1443 N N . GLY A 1 199 ? -17.899 -9.351 17.438 1.00 78.94 199 GLY A N 1
ATOM 1444 C CA . GLY A 1 199 ? -16.642 -8.967 18.072 1.00 78.94 199 GLY A CA 1
ATOM 1445 C C . GLY A 1 199 ? -15.670 -10.123 18.326 1.00 78.94 199 GLY A C 1
ATOM 1446 O O . GLY A 1 199 ? -16.059 -11.275 18.535 1.00 78.94 199 GLY A O 1
ATOM 1447 N N . GLY A 1 200 ? -14.381 -9.782 18.319 1.00 85.19 200 GLY A N 1
ATOM 1448 C CA . GLY A 1 200 ? -13.305 -10.584 18.900 1.00 85.19 200 GLY A CA 1
ATOM 1449 C C . GLY A 1 200 ? -12.904 -10.054 20.286 1.00 85.19 200 GLY A C 1
ATOM 1450 O O . GLY A 1 200 ? -13.517 -9.104 20.775 1.00 85.19 200 GLY A O 1
ATOM 1451 N N . PRO A 1 201 ? -11.881 -10.641 20.932 1.00 88.12 201 PRO A N 1
ATOM 1452 C CA . PRO A 1 201 ? -11.319 -10.111 22.172 1.00 88.12 201 PRO A CA 1
ATOM 1453 C C . PRO A 1 201 ? -10.783 -8.688 21.989 1.00 88.12 201 PRO A C 1
ATOM 1455 O O . PRO A 1 201 ? -10.025 -8.438 21.049 1.00 88.12 201 PRO A O 1
ATOM 1458 N N . LEU A 1 202 ? -11.138 -7.771 22.886 1.00 87.06 202 LEU A N 1
ATOM 1459 C CA . LEU A 1 202 ? -10.626 -6.400 22.878 1.00 87.06 202 LEU A CA 1
ATOM 1460 C C . LEU A 1 202 ? -9.578 -6.219 23.977 1.00 87.06 202 LEU A C 1
ATOM 1462 O O . LEU A 1 202 ? -9.801 -6.609 25.119 1.00 87.06 202 LEU A O 1
ATOM 1466 N N . GLY A 1 203 ? -8.439 -5.619 23.638 1.00 90.12 203 GLY A N 1
ATOM 1467 C CA . GLY A 1 203 ? -7.397 -5.248 24.591 1.00 90.12 203 GLY A CA 1
ATOM 1468 C C . GLY A 1 203 ? -7.781 -4.057 25.474 1.00 90.12 203 GLY A C 1
ATOM 1469 O O . GLY A 1 203 ? -8.924 -3.612 25.504 1.00 90.12 203 GLY A O 1
ATOM 1470 N N . GLU A 1 204 ? -6.799 -3.520 26.198 1.00 94.06 204 GLU A N 1
ATOM 1471 C CA . GLU A 1 204 ? -6.990 -2.347 27.056 1.00 94.06 204 GLU A CA 1
ATOM 1472 C C . GLU A 1 204 ? -7.419 -1.102 26.257 1.00 94.06 204 GLU A C 1
ATOM 1474 O O . GLU A 1 204 ? -6.884 -0.806 25.186 1.00 94.06 204 GLU A O 1
ATOM 1479 N N . MET A 1 205 ? -8.352 -0.319 26.801 1.00 93.62 205 MET A N 1
ATOM 1480 C CA . MET A 1 205 ? -8.935 0.845 26.138 1.00 93.62 205 MET A CA 1
ATOM 1481 C C . MET A 1 205 ? -8.837 2.105 26.994 1.00 93.62 205 MET A C 1
ATOM 1483 O O . MET A 1 205 ? -9.427 2.199 28.066 1.00 93.62 205 MET A O 1
ATOM 1487 N N . ARG A 1 206 ? -8.141 3.129 26.488 1.00 95.38 206 ARG A N 1
ATOM 1488 C CA . ARG A 1 206 ? -7.963 4.432 27.144 1.00 95.38 206 ARG A CA 1
ATOM 1489 C C . ARG A 1 206 ? -8.527 5.577 26.302 1.00 95.38 206 ARG A C 1
ATOM 1491 O O . ARG A 1 206 ? -7.972 5.903 25.250 1.00 95.38 206 ARG A O 1
ATOM 1498 N N . GLY A 1 207 ? -9.562 6.262 26.794 1.00 95.50 207 GLY A N 1
ATOM 1499 C CA . GLY A 1 207 ? -10.076 7.497 26.179 1.00 95.50 207 GLY A CA 1
ATOM 1500 C C . GLY A 1 207 ? -11.596 7.562 26.007 1.00 95.50 207 GLY A C 1
ATOM 1501 O O . GLY A 1 207 ? -12.322 7.576 26.998 1.00 95.50 207 GLY A O 1
ATOM 1502 N N . LYS A 1 208 ? -12.082 7.713 24.768 1.00 96.88 208 LYS A N 1
ATOM 1503 C CA . LYS A 1 208 ? -13.518 7.695 24.443 1.00 96.88 208 LYS A CA 1
ATOM 1504 C C . LYS A 1 208 ? -13.827 6.601 23.431 1.00 96.88 208 LYS A C 1
ATOM 1506 O O . LYS A 1 208 ? -13.179 6.565 22.387 1.00 96.88 208 LYS A O 1
ATOM 1511 N N . SER A 1 209 ? -14.839 5.795 23.705 1.00 93.62 209 SER A N 1
ATOM 1512 C CA . SER A 1 209 ? -15.176 4.634 22.885 1.00 93.62 209 SER A CA 1
ATOM 1513 C C . SER A 1 209 ? -16.681 4.532 22.690 1.00 93.62 209 SER A C 1
ATOM 1515 O O . SER A 1 209 ? -17.432 4.743 23.639 1.00 93.62 209 SER A O 1
ATOM 1517 N N . THR A 1 210 ? -17.112 4.207 21.479 1.00 94.38 210 THR A N 1
ATOM 1518 C CA . THR A 1 210 ? -18.519 3.957 21.152 1.00 94.38 210 THR A CA 1
ATOM 1519 C C . THR A 1 210 ? -18.614 2.647 20.395 1.00 94.38 210 THR A C 1
ATOM 1521 O O . THR A 1 210 ? -17.804 2.412 19.500 1.00 94.38 210 THR A O 1
ATOM 1524 N N . PHE A 1 211 ? -19.577 1.821 20.777 1.00 90.94 211 PHE A N 1
ATOM 1525 C CA . PHE A 1 211 ? -19.792 0.485 20.254 1.00 90.94 211 PHE A CA 1
ATOM 1526 C C . PHE A 1 211 ? -21.243 0.310 19.830 1.00 90.94 211 PHE A C 1
ATOM 1528 O O . PHE A 1 211 ? -22.118 0.604 20.635 1.00 90.94 211 PHE A O 1
ATOM 1535 N N . ASP A 1 212 ? -21.456 -0.208 18.629 1.00 91.31 212 ASP A N 1
ATOM 1536 C CA . ASP A 1 212 ? -22.639 -0.957 18.217 1.00 91.31 212 ASP A CA 1
ATOM 1537 C C . ASP A 1 212 ? -22.190 -2.412 18.009 1.00 91.31 212 ASP A C 1
ATOM 1539 O O . ASP A 1 212 ? -21.172 -2.674 17.355 1.00 91.31 212 ASP A O 1
ATOM 1543 N N . LEU A 1 213 ? -22.855 -3.352 18.681 1.00 83.44 213 LEU A N 1
ATOM 1544 C CA . LEU A 1 213 ? -22.462 -4.760 18.731 1.00 83.44 213 LEU A CA 1
ATOM 1545 C C . LEU A 1 213 ? -23.691 -5.670 18.696 1.00 83.44 213 LEU A C 1
ATOM 1547 O O . LEU A 1 213 ? -24.382 -5.809 19.705 1.00 83.44 213 LEU A O 1
ATOM 1551 N N . SER A 1 214 ? -23.883 -6.416 17.607 1.00 84.88 214 SER A N 1
ATOM 1552 C CA . SER A 1 214 ? -24.882 -7.500 17.586 1.00 84.88 214 SER A CA 1
ATOM 1553 C C . SER A 1 214 ? -24.416 -8.714 18.405 1.00 84.88 214 SER A C 1
ATOM 1555 O O . SER A 1 214 ? -25.218 -9.427 19.002 1.00 84.88 214 SER A O 1
ATOM 1557 N N . ARG A 1 215 ? -23.097 -8.969 18.474 1.00 79.88 215 ARG A N 1
ATOM 1558 C CA . ARG A 1 215 ? -22.523 -10.012 19.345 1.00 79.88 215 ARG A CA 1
ATOM 1559 C C . ARG A 1 215 ? -21.117 -9.665 19.826 1.00 79.88 215 ARG A C 1
ATOM 1561 O O . ARG A 1 215 ? -20.150 -9.757 19.069 1.00 79.88 215 ARG A O 1
ATOM 1568 N N . GLY A 1 216 ? -20.995 -9.317 21.106 1.00 70.81 216 GLY A N 1
ATOM 1569 C CA . GLY A 1 216 ? -19.724 -8.955 21.741 1.00 70.81 216 GLY A CA 1
ATOM 1570 C C . GLY A 1 216 ? -18.718 -10.108 21.886 1.00 70.81 216 GLY A C 1
ATOM 1571 O O . GLY A 1 216 ? -19.080 -11.285 21.946 1.00 70.81 216 GLY A O 1
ATOM 1572 N N . GLY A 1 217 ? -17.437 -9.739 21.970 1.00 79.19 217 GLY A N 1
ATOM 1573 C CA . GLY A 1 217 ? -16.349 -10.579 22.482 1.00 79.19 217 GLY A CA 1
ATOM 15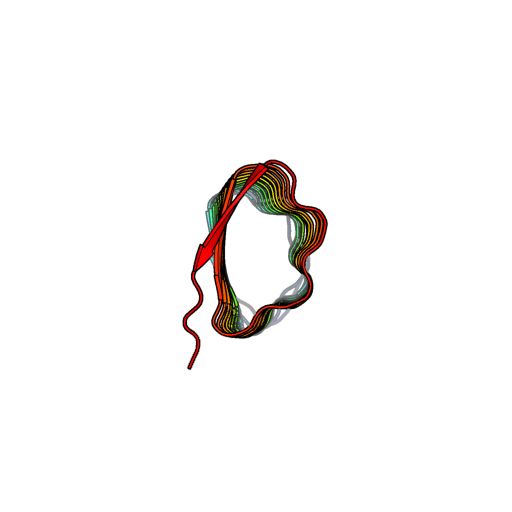74 C C . GLY A 1 217 ? -15.908 -10.119 23.883 1.00 79.19 217 GLY A C 1
ATOM 1575 O O . GLY A 1 217 ? -16.423 -9.116 24.379 1.00 79.19 217 GLY A O 1
ATOM 1576 N N . PRO A 1 218 ? -14.965 -10.819 24.541 1.00 83.62 218 PRO A N 1
ATOM 1577 C CA . PRO A 1 218 ? -14.480 -10.415 25.859 1.00 83.62 218 PRO A CA 1
ATOM 1578 C C . PRO A 1 218 ? -13.754 -9.063 25.794 1.00 83.62 218 PRO A C 1
ATOM 1580 O O . PRO A 1 218 ? -12.944 -8.824 24.895 1.00 83.62 218 PRO A O 1
ATOM 1583 N N . LEU A 1 219 ? -14.041 -8.192 26.762 1.00 84.06 219 LEU A N 1
ATOM 1584 C CA . LEU A 1 219 ? -13.475 -6.847 26.866 1.00 84.06 219 LEU A CA 1
ATOM 1585 C C . LEU A 1 219 ? -12.328 -6.813 27.882 1.00 84.06 219 LEU A C 1
ATOM 1587 O O . LEU A 1 219 ? -12.465 -7.312 28.997 1.00 84.06 219 LEU A O 1
ATOM 1591 N N . GLY A 1 220 ? -11.215 -6.188 27.503 1.00 86.81 220 GLY A N 1
ATOM 1592 C CA . GLY A 1 220 ? -10.133 -5.817 28.408 1.00 86.81 220 GLY A CA 1
ATOM 1593 C C . GLY A 1 220 ? -10.470 -4.592 29.263 1.00 86.81 220 GLY A C 1
ATOM 1594 O O . GLY A 1 220 ? -11.585 -4.069 29.252 1.00 86.81 220 GLY A O 1
ATOM 1595 N N . GLU A 1 221 ? -9.480 -4.108 30.014 1.00 92.38 221 GLU A N 1
ATOM 1596 C CA . GLU A 1 221 ? -9.669 -2.976 30.924 1.00 92.38 221 GLU A CA 1
ATOM 1597 C C . GLU A 1 221 ? -10.085 -1.691 30.181 1.00 92.38 221 GLU A C 1
ATOM 1599 O O . GLU A 1 221 ? -9.429 -1.261 29.230 1.00 92.38 221 GLU A O 1
ATOM 1604 N N . MET A 1 222 ? -11.147 -1.032 30.655 1.00 91.88 222 MET A N 1
ATOM 1605 C CA . MET A 1 222 ? -11.636 0.238 30.113 1.00 91.88 222 MET A CA 1
ATOM 1606 C C . MET A 1 222 ? -11.357 1.407 31.062 1.00 91.88 222 MET A C 1
ATOM 1608 O O . MET A 1 222 ? -11.888 1.483 32.166 1.00 91.88 222 MET A O 1
ATOM 1612 N N . ARG A 1 223 ? -10.565 2.377 30.598 1.00 92.00 223 ARG A N 1
ATOM 1613 C CA . ARG A 1 223 ? -10.201 3.605 31.318 1.00 92.00 223 ARG A CA 1
ATOM 1614 C C . ARG A 1 223 ? -10.622 4.838 30.521 1.00 92.00 223 ARG A C 1
ATOM 1616 O O . ARG A 1 223 ? -9.864 5.374 29.706 1.00 92.00 223 ARG A O 1
ATOM 1623 N N . GLY A 1 224 ? -11.841 5.314 30.753 1.00 91.88 224 GLY A N 1
ATOM 1624 C CA . GLY A 1 224 ? -12.370 6.495 30.075 1.00 91.88 224 GLY A CA 1
ATOM 1625 C C . GLY A 1 224 ? -13.892 6.509 30.002 1.00 91.88 224 GLY A C 1
ATOM 1626 O O . GLY A 1 224 ? -14.556 6.011 30.903 1.00 91.88 224 GLY A O 1
ATOM 1627 N N . LYS A 1 225 ? -14.445 7.095 28.934 1.00 93.81 225 LYS A N 1
ATOM 1628 C CA . LYS A 1 225 ? -15.892 7.084 28.665 1.00 93.81 225 LYS A CA 1
ATOM 1629 C C . LYS A 1 225 ? -16.199 6.097 27.541 1.00 93.81 225 LYS A C 1
ATOM 1631 O O . LYS A 1 225 ? -15.774 6.339 26.412 1.00 93.81 225 LYS A O 1
ATOM 1636 N N . SER A 1 226 ? -16.952 5.047 27.844 1.00 90.94 226 SER A N 1
ATOM 1637 C CA . SER A 1 226 ? -17.454 4.084 26.860 1.00 90.94 226 SER A CA 1
ATOM 1638 C C . SER A 1 226 ? -18.974 4.188 26.754 1.00 90.94 226 SER A C 1
ATOM 1640 O O . SER A 1 226 ? -19.641 4.360 27.772 1.00 90.94 226 SER A O 1
ATOM 1642 N N . THR A 1 227 ? -19.513 4.084 25.543 1.00 92.62 227 THR A N 1
ATOM 1643 C CA . THR A 1 227 ? -20.950 3.933 25.275 1.00 92.62 227 THR A CA 1
ATOM 1644 C C . THR A 1 227 ? -21.168 2.666 24.460 1.00 92.62 227 THR A C 1
ATOM 1646 O O . THR A 1 227 ? -20.418 2.423 23.513 1.00 92.62 227 THR A O 1
ATOM 1649 N N . PHE A 1 228 ? -22.180 1.887 24.820 1.00 88.94 228 PHE A N 1
ATOM 1650 C CA . PHE A 1 228 ? -22.543 0.645 24.149 1.00 88.94 228 PHE A CA 1
ATOM 1651 C C . PHE A 1 228 ? -23.995 0.735 23.703 1.00 88.94 228 PHE A C 1
ATOM 1653 O O . PHE A 1 228 ? -24.859 1.067 24.512 1.00 88.94 228 PHE A O 1
ATOM 1660 N N . ASP A 1 229 ? -24.214 0.444 22.433 1.00 85.69 229 ASP A N 1
ATOM 1661 C CA . ASP A 1 229 ? -25.488 0.085 21.836 1.00 85.69 229 ASP A CA 1
ATOM 1662 C C . ASP A 1 229 ? -25.392 -1.385 21.398 1.00 85.69 229 ASP A C 1
ATOM 1664 O O . ASP A 1 229 ? -24.295 -1.907 21.152 1.00 85.69 229 ASP A O 1
ATOM 1668 N N . SER A 1 230 ? -26.521 -2.080 21.367 1.00 73.88 230 SER A N 1
ATOM 1669 C CA . SER A 1 230 ? -26.561 -3.490 20.991 1.00 73.88 230 SER A CA 1
ATOM 1670 C C . SER A 1 230 ? -27.890 -3.842 20.347 1.00 73.88 230 SER A C 1
ATOM 1672 O O . SER A 1 230 ? -28.913 -3.967 21.027 1.00 73.88 230 SER A O 1
ATOM 1674 N N . SER A 1 231 ? -27.837 -4.089 19.042 1.00 63.53 231 SER A N 1
ATOM 1675 C CA . SER A 1 231 ? -28.902 -4.688 18.242 1.00 63.53 231 SER A CA 1
ATOM 1676 C C . SER A 1 231 ? -29.097 -6.172 18.603 1.00 63.53 231 SER A C 1
ATOM 1678 O O . SER A 1 231 ? -28.717 -7.078 17.862 1.00 63.53 231 SER A O 1
ATOM 1680 N N . ALA A 1 232 ? -29.669 -6.426 19.783 1.00 52.03 232 ALA A N 1
ATOM 1681 C CA . ALA A 1 232 ? -30.049 -7.761 20.229 1.00 52.03 232 ALA A CA 1
ATOM 1682 C C . ALA A 1 232 ? -31.348 -8.216 19.535 1.00 52.03 232 ALA A C 1
ATOM 1684 O O . ALA A 1 232 ? -32.421 -7.690 19.827 1.00 52.03 232 ALA A O 1
ATOM 1685 N N . ASN A 1 233 ? -31.219 -9.217 18.659 1.00 44.59 233 ASN A N 1
ATOM 1686 C CA . ASN A 1 233 ? -32.290 -10.091 18.162 1.00 44.59 233 ASN A CA 1
ATOM 1687 C C . ASN A 1 233 ? -32.016 -11.522 18.646 1.00 44.59 233 ASN A C 1
ATOM 1689 O O . ASN A 1 233 ? -30.832 -11.932 18.569 1.00 44.59 233 ASN A O 1
#

Solvent-accessible surface area (backbone atoms only — not comparable to full-atom values): 9681 Å² total; per-residue (Å²): 89,78,60,68,60,64,65,68,42,66,71,56,64,70,52,71,47,41,44,26,42,30,42,32,44,50,48,25,36,30,43,39,34,42,37,27,37,30,46,34,37,43,23,68,28,41,34,36,35,36,34,35,28,39,45,34,40,37,40,24,56,22,42,28,38,36,32,40,37,42,34,38,37,41,38,39,25,56,24,44,27,42,37,35,37,37,41,35,40,40,41,37,40,24,58,24,43,29,40,36,36,39,37,39,37,38,37,39,37,40,25,53,26,41,28,43,34,36,35,36,40,37,38,40,41,38,39,20,60,25,41,30,44,31,39,36,36,40,37,38,41,40,38,41,24,60,27,41,30,42,37,36,35,35,38,38,39,41,40,38,40,23,55,26,42,29,44,35,40,36,36,39,39,39,39,40,38,40,21,59,27,38,30,40,35,38,40,36,39,39,40,40,38,40,39,22,59,24,40,26,42,36,35,40,35,39,40,39,39,40,36,39,31,52,33,76,40,61,74,44,59,78,52,68,53,74,47,80,49,61,69,76,126

Nearest PDB structures (foldseek):
  3lyc-assembly2_C  TM=2.567E-01  e=2.938E+00  Parabacteroides distasonis ATCC 8503
  3lyc-assembly8_P  TM=2.523E-01  e=4.644E+00  Parabacteroides distasonis ATCC 8503
  8vbb-assembly1_A  TM=2.166E-01  e=4.918E+00  Escherichia coli ETEC H10407
  4dn7-assembly1_B  TM=1.149E-01  e=1.318E+00  Methanosarcina mazei Go1

Sequence (233 aa):
MRGKSTSDSARDGPLGEMRGKSTFDSARSGLLGEMRGENTFDSARSGPLGEMRGKSTFDLARSGPLGEMRGKSTFDLSRSGLLGGMRGKSTFDLARSGPLGGMRGKSTFDLSRSGLLGGMRGKSTFDLARSGPLGGMRGKSTFDSARSGLLGGMRGKSTFDLSRSGLLGGMRGKSTFDLSRGGPLGEMRGKSTFDLARGGPLGEMRGKSTFDLSRGGPLGEMRGKSTFDSSAN

Radius of gyration: 20.56 Å; Cα contacts (8 Å, |Δi|>4): 791; chains: 1; bounding box: 55×24×58 Å

Mean predicted aligned error: 7.58 Å

pLDDT: mean 82.37, std 15.33, range [44.34, 98.12]

Foldseek 3Di:
DDDAEEEEDDEEDDDEDEAYHYYYEDDEYEHYDDYHDHEEYYYQEYAEYEHYEAEYEYHYCEYHEYYEYYYAYEEEYQEYHEYYEYAYEYEYEYQEYAEYEEYHEEYEDDYQEYHEYYEYEYEYEEEYQEEYEYEEYEYEYEDDYQEYAEYYEYEYEYEDDYQEYAEYYEYHYEYEDDYQEEAEYEEYHEEYEEEYQYYYEYYEYYEEYEYEYCYYYHYYHYHYHYYYDYPDD

Organism: NCBI:txid1073571